Protein AF-A0AA96XNC4-F1 (afdb_monomer_lite)

Secondary structure (DSSP, 8-state):
-EEEEE-GGGT-SSTTS-----EEEEBSSS-GGGGEEEEEEEEETTEEEEE---PEEES---SEEEE-SSS-EEEEEEE--HHHHHTSPSEEEEEEEEEE-TTTB-TTS---EEEEEEEEEEPPPPTT--GGG-HHHHHHHHHHHHHTT-HHHHHHHHHHHGGGPPTTS-HHHHHHHHHHHHHTT-HHHHHHHHHHHHHHHHHHHHHHHHHPPTTPPPPP----HHHHHHHHHHHHHHTS------

Sequence (246 aa):
MTVGLAHPSVFAADAQAPAEGDILIETSEGGWERFLTVEVFLRKNRVRSLVHWPLRKVGLTPSTVKLTAASPHALLYYVLSAEETAQLASGQYLIMAKLDTTQGASARSWKGMQDFAHVLWLTGKSDGMPANKDCGFVLSSYDYLDTIGRDQEALQRLDEFLPGAPSGTASACFAKRAALAEQAGELELAQELYCKADEDDFVATIALERSRKEGTQAPCFVSLPFAEDCRRLTEVVGTQPKDKSP

Radius of gyration: 23.22 Å; chains: 1; bounding box: 58×63×66 Å

Structure (mmCIF, N/CA/C/O backbone):
data_AF-A0AA96XNC4-F1
#
_entry.id   AF-A0AA96XNC4-F1
#
loop_
_atom_site.group_PDB
_atom_site.id
_atom_site.type_symbol
_atom_site.label_atom_id
_atom_site.label_alt_id
_atom_site.label_comp_id
_atom_site.label_asym_id
_atom_site.label_entity_id
_atom_site.label_seq_id
_atom_site.pdbx_PDB_ins_code
_atom_site.Cartn_x
_atom_site.Cartn_y
_atom_site.Cartn_z
_atom_site.occupancy
_atom_site.B_iso_or_equiv
_atom_site.auth_seq_id
_atom_site.auth_comp_id
_atom_site.auth_asym_id
_atom_site.auth_atom_id
_atom_site.pdbx_PDB_model_num
ATOM 1 N N . MET A 1 1 ? -1.149 -4.409 3.517 1.00 82.25 1 MET A N 1
ATOM 2 C CA . MET A 1 1 ? -2.609 -4.545 3.734 1.00 82.25 1 MET A CA 1
ATOM 3 C C . MET A 1 1 ? -3.009 -3.659 4.898 1.00 82.25 1 MET A C 1
ATOM 5 O O . MET A 1 1 ? -2.372 -3.729 5.940 1.00 82.25 1 MET A O 1
ATOM 9 N N . THR A 1 2 ? -4.066 -2.870 4.738 1.00 85.88 2 THR A N 1
ATOM 10 C CA . THR A 1 2 ? -4.589 -2.011 5.806 1.00 85.88 2 THR A CA 1
ATOM 11 C C . THR A 1 2 ? -5.972 -2.504 6.198 1.00 85.88 2 THR A C 1
ATOM 13 O O . THR A 1 2 ? -6.809 -2.740 5.329 1.00 85.88 2 THR A O 1
ATOM 16 N N . VAL A 1 3 ? -6.207 -2.679 7.495 1.00 86.75 3 VAL A N 1
ATOM 17 C CA . VAL A 1 3 ? -7.532 -2.987 8.045 1.00 86.75 3 VAL A CA 1
ATOM 18 C C . VAL A 1 3 ? -7.839 -1.928 9.078 1.00 86.75 3 VAL A C 1
ATOM 20 O O . VAL A 1 3 ? -7.004 -1.635 9.925 1.00 86.75 3 VAL A O 1
ATOM 23 N N . GLY A 1 4 ? -9.015 -1.329 9.010 1.00 88.31 4 GLY A N 1
ATOM 24 C CA . GLY A 1 4 ? -9.330 -0.228 9.895 1.00 88.31 4 GLY A CA 1
ATOM 25 C C . GLY A 1 4 ? -10.812 -0.039 10.102 1.00 88.31 4 GLY A C 1
ATOM 26 O O . GLY A 1 4 ? -11.645 -0.620 9.410 1.00 88.31 4 GLY A O 1
ATOM 27 N N . LEU A 1 5 ? -11.104 0.792 11.086 1.00 90.12 5 LEU A N 1
ATOM 28 C CA . LEU A 1 5 ? -12.436 1.260 11.397 1.00 90.12 5 LEU A CA 1
ATOM 29 C C . LEU A 1 5 ? -12.633 2.628 10.757 1.00 90.12 5 LEU A C 1
ATOM 31 O O . LEU A 1 5 ? -11.707 3.443 10.719 1.00 90.12 5 LEU A O 1
ATOM 35 N N . ALA A 1 6 ? -13.841 2.869 10.267 1.00 89.31 6 ALA A N 1
ATOM 36 C CA . ALA A 1 6 ? -14.238 4.138 9.686 1.00 89.31 6 ALA A CA 1
ATOM 37 C C . ALA A 1 6 ? -15.520 4.630 10.360 1.00 89.31 6 ALA A C 1
ATOM 39 O O . ALA A 1 6 ? -16.467 3.865 10.539 1.00 89.31 6 ALA A O 1
ATOM 40 N N . HIS A 1 7 ? -15.539 5.906 10.730 1.00 88.81 7 HIS A N 1
ATOM 41 C CA . HIS A 1 7 ? -16.725 6.575 11.232 1.00 88.81 7 HIS A CA 1
ATOM 42 C C . HIS A 1 7 ? -17.802 6.608 10.129 1.00 88.81 7 HIS A C 1
ATOM 44 O O . HIS A 1 7 ? -17.468 6.894 8.975 1.00 88.81 7 HIS A O 1
ATOM 50 N N . PRO A 1 8 ? -19.091 6.377 10.439 1.00 84.12 8 PRO A N 1
ATOM 51 C CA . PRO A 1 8 ? -20.161 6.353 9.436 1.00 84.12 8 PRO A CA 1
ATOM 52 C C . PRO A 1 8 ? -20.260 7.625 8.585 1.00 84.12 8 PRO A C 1
ATOM 54 O O . PRO A 1 8 ? -20.658 7.563 7.424 1.00 84.12 8 PRO A O 1
ATOM 57 N N . SER A 1 9 ? -19.832 8.775 9.123 1.00 82.00 9 SER A N 1
ATOM 58 C CA . SER A 1 9 ? -19.810 10.049 8.386 1.00 82.00 9 SER A CA 1
ATOM 59 C C . SER A 1 9 ? -18.966 10.016 7.112 1.00 82.00 9 SER A C 1
ATOM 61 O O . SER A 1 9 ? -19.193 10.836 6.234 1.00 82.00 9 SER A O 1
ATOM 63 N N . VAL A 1 10 ? -18.006 9.093 6.990 1.00 84.00 10 VAL A N 1
ATOM 64 C CA . VAL A 1 10 ? -17.183 8.944 5.777 1.00 84.00 10 VAL A CA 1
ATOM 65 C C . VAL A 1 10 ? -18.011 8.418 4.597 1.00 84.00 10 VAL A C 1
ATOM 67 O O . VAL A 1 10 ? -17.644 8.620 3.444 1.00 84.00 10 VAL A O 1
ATOM 70 N N . PHE A 1 11 ? -19.141 7.762 4.873 1.00 78.62 11 PHE A N 1
ATOM 71 C CA . PHE A 1 11 ? -20.002 7.137 3.867 1.00 78.62 11 PHE A CA 1
ATOM 72 C C . PHE A 1 11 ? -21.335 7.867 3.669 1.00 78.62 11 PHE A C 1
ATOM 74 O O . PHE A 1 11 ? -22.108 7.508 2.780 1.00 78.62 11 PHE A O 1
ATOM 81 N N . ALA A 1 12 ? -21.624 8.886 4.482 1.00 71.50 12 ALA A N 1
ATOM 82 C CA . ALA A 1 12 ? -22.820 9.699 4.333 1.00 71.50 12 ALA A CA 1
ATOM 83 C C . ALA A 1 12 ? -22.640 10.659 3.145 1.00 71.50 12 ALA A C 1
ATOM 85 O O . ALA A 1 12 ? -22.015 11.708 3.270 1.00 71.50 12 ALA A O 1
ATOM 86 N N . ALA A 1 13 ? -23.188 10.286 1.985 1.00 57.25 13 ALA A N 1
ATOM 87 C CA . ALA A 1 13 ? -23.169 11.113 0.775 1.00 57.25 13 ALA A CA 1
ATOM 88 C C . ALA A 1 13 ? -23.981 12.420 0.913 1.00 57.25 13 ALA A C 1
ATOM 90 O O . ALA A 1 13 ? -23.771 13.342 0.137 1.00 57.25 13 ALA A O 1
ATOM 91 N N . ASP A 1 14 ? -24.851 12.517 1.924 1.00 50.75 14 ASP A N 1
ATOM 92 C CA . ASP A 1 14 ? -25.658 13.695 2.230 1.00 50.75 14 ASP A CA 1
ATOM 93 C C . ASP A 1 14 ? -25.703 13.940 3.744 1.00 50.75 14 ASP A C 1
ATOM 95 O O . ASP A 1 14 ? -25.887 13.015 4.540 1.00 50.75 14 ASP A O 1
ATOM 99 N N . ALA A 1 15 ? -25.603 15.211 4.141 1.00 46.62 15 ALA A N 1
ATOM 100 C CA . ALA A 1 15 ? -25.588 15.715 5.521 1.00 46.62 15 ALA A CA 1
ATOM 101 C C . ALA A 1 15 ? -26.884 15.468 6.339 1.00 46.62 15 ALA A C 1
ATOM 103 O O . ALA A 1 15 ? -27.122 16.144 7.339 1.00 46.62 15 ALA A O 1
ATOM 104 N N . GLN A 1 16 ? -27.745 14.538 5.913 1.00 44.19 16 GLN A N 1
ATOM 105 C CA . GLN A 1 16 ? -29.022 14.205 6.555 1.00 44.19 16 GLN A CA 1
ATOM 106 C C . GLN A 1 16 ? -29.066 12.812 7.191 1.00 44.19 16 GLN A C 1
ATOM 108 O O . GLN A 1 16 ? -30.022 12.517 7.909 1.00 44.19 16 GLN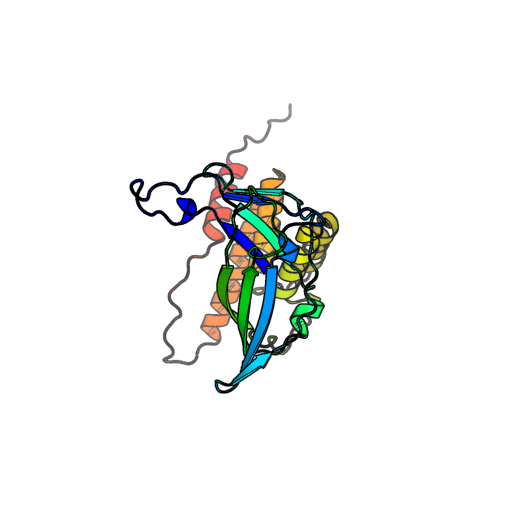 A O 1
ATOM 113 N N . ALA A 1 17 ? -28.052 11.962 6.993 1.00 45.56 17 ALA A N 1
ATOM 114 C CA . ALA A 1 17 ? -27.900 10.812 7.877 1.00 45.56 17 ALA A CA 1
ATOM 115 C C . ALA A 1 17 ? -27.538 11.356 9.270 1.00 45.56 17 ALA A C 1
ATOM 117 O O . ALA A 1 17 ? -26.585 12.139 9.360 1.00 45.56 17 ALA A O 1
ATOM 118 N N . PRO A 1 18 ? -28.277 11.018 10.347 1.00 46.31 18 PRO A N 1
ATOM 119 C CA . PRO A 1 18 ? -27.863 11.410 11.684 1.00 46.31 18 PRO A CA 1
ATOM 120 C C . PRO A 1 18 ? -26.435 10.907 11.853 1.00 46.31 18 PRO A C 1
ATOM 122 O O . PRO A 1 18 ? -26.185 9.715 11.680 1.00 46.31 18 PRO A O 1
ATOM 125 N N . ALA A 1 19 ? -25.496 11.822 12.098 1.00 53.94 19 ALA A N 1
ATOM 126 C CA . ALA A 1 19 ? -24.157 11.436 12.490 1.00 53.94 19 ALA A CA 1
ATOM 127 C C . ALA A 1 19 ? -24.341 10.596 13.752 1.00 53.94 19 ALA A C 1
ATOM 129 O O . ALA A 1 19 ? -24.656 11.140 14.814 1.00 53.94 19 ALA A O 1
ATOM 130 N N . GLU A 1 20 ? -24.265 9.270 13.614 1.00 59.53 20 GLU A N 1
ATOM 131 C CA . GLU A 1 20 ? -24.127 8.392 14.764 1.00 59.53 20 GLU A CA 1
ATOM 132 C C . GLU A 1 20 ? -22.998 9.004 15.588 1.00 59.53 20 GLU A C 1
ATOM 134 O O . GLU A 1 20 ? -21.946 9.346 15.045 1.00 59.53 20 GLU A O 1
ATOM 139 N N . GLY A 1 21 ? -23.299 9.322 16.849 1.00 72.00 21 GLY A N 1
ATOM 140 C CA . GLY A 1 21 ? -22.363 10.046 17.700 1.00 72.00 21 GLY A CA 1
ATOM 141 C C . GLY A 1 21 ? -21.032 9.305 17.814 1.00 72.00 21 GLY A C 1
ATOM 142 O O . GLY A 1 21 ? -20.929 8.139 17.440 1.00 72.00 21 GLY A O 1
ATOM 143 N N . ASP A 1 22 ? -20.027 9.987 18.363 1.00 84.19 22 ASP A N 1
ATOM 144 C CA . ASP A 1 22 ? -18.675 9.451 18.538 1.00 84.19 22 ASP A CA 1
ATOM 145 C C . ASP A 1 22 ? -18.669 7.961 18.937 1.00 84.19 22 ASP A C 1
ATOM 147 O O . ASP A 1 22 ? -19.218 7.572 19.973 1.00 84.19 22 ASP A O 1
ATOM 151 N N . ILE A 1 23 ? -18.006 7.129 18.132 1.00 87.50 23 ILE A N 1
ATOM 152 C CA . ILE A 1 23 ? -17.880 5.694 18.396 1.00 87.50 23 ILE A CA 1
ATOM 153 C C . ILE A 1 23 ? -16.637 5.481 19.249 1.00 87.50 23 ILE A C 1
ATOM 155 O O . ILE A 1 23 ? -15.521 5.800 18.840 1.00 87.50 23 ILE A O 1
ATOM 159 N N . LEU A 1 24 ? -16.829 4.910 20.432 1.00 91.06 24 LEU A N 1
ATOM 160 C CA . LEU A 1 24 ? -15.757 4.576 21.360 1.00 91.06 24 LEU A CA 1
ATOM 161 C C . LEU A 1 24 ? -15.588 3.060 21.430 1.00 91.06 24 LEU A C 1
ATOM 163 O O . LEU A 1 24 ? -16.550 2.352 21.695 1.00 91.06 24 LEU A O 1
ATOM 167 N N . ILE A 1 25 ? -14.375 2.553 21.242 1.00 90.12 25 ILE A N 1
ATOM 168 C CA . ILE A 1 25 ? -14.018 1.157 21.505 1.00 90.12 25 ILE A CA 1
ATOM 169 C C . ILE A 1 25 ? -12.848 1.161 22.477 1.00 90.12 25 ILE A C 1
ATOM 171 O O . ILE A 1 25 ? -11.773 1.669 22.168 1.00 90.12 25 ILE A O 1
ATOM 175 N N . GLU A 1 26 ? -13.052 0.583 23.652 1.00 89.94 26 GLU A N 1
ATOM 176 C CA . GLU A 1 26 ? -12.040 0.430 24.689 1.00 89.94 26 GLU A CA 1
ATOM 177 C C . GLU A 1 26 ? -11.916 -1.037 25.077 1.00 89.94 26 GLU A C 1
ATOM 179 O O . GLU A 1 26 ? -12.909 -1.735 25.311 1.00 89.94 26 GLU A O 1
ATOM 184 N N . THR A 1 27 ? -10.675 -1.481 25.216 1.00 84.31 27 THR A N 1
ATOM 185 C CA . THR A 1 27 ? -10.337 -2.771 25.809 1.00 84.31 27 THR A CA 1
ATOM 186 C C . THR A 1 27 ? -9.747 -2.577 27.203 1.00 84.31 27 THR A C 1
ATOM 188 O O . THR A 1 27 ? -9.010 -1.624 27.455 1.00 84.31 27 THR A O 1
ATOM 191 N N . SER A 1 28 ? -10.066 -3.489 28.124 1.00 79.75 28 SER A N 1
ATOM 192 C CA . SER A 1 28 ? -9.484 -3.501 29.470 1.00 79.75 28 SER A CA 1
ATOM 193 C C . SER A 1 28 ? -8.008 -3.911 29.474 1.00 79.75 28 SER A C 1
ATOM 195 O O . SER A 1 28 ? -7.281 -3.549 30.391 1.00 79.75 28 SER A O 1
ATOM 197 N N . GLU A 1 29 ? -7.564 -4.660 28.458 1.00 80.19 29 GLU A N 1
ATOM 198 C CA . GLU A 1 29 ? -6.184 -5.136 28.313 1.00 80.19 29 GLU A CA 1
ATOM 199 C C . GLU A 1 29 ? -5.778 -5.220 26.830 1.00 80.19 29 GLU A C 1
ATOM 201 O O . GLU A 1 29 ? -6.547 -5.702 25.993 1.00 80.19 29 GLU A O 1
ATOM 206 N N . GLY A 1 30 ? -4.556 -4.805 26.490 1.00 83.12 30 GLY A N 1
ATOM 207 C CA . GLY A 1 30 ? -4.054 -4.810 25.108 1.00 83.12 30 GLY A CA 1
ATOM 208 C C . GLY A 1 30 ? -4.676 -3.721 24.225 1.00 83.12 30 GLY A C 1
ATOM 209 O O . GLY A 1 30 ? -5.187 -2.728 24.736 1.00 83.12 30 GLY A O 1
ATOM 210 N N . GLY A 1 31 ? -4.609 -3.896 22.903 1.00 87.81 31 GLY A N 1
ATOM 211 C CA . GLY A 1 31 ? -5.225 -2.993 21.927 1.00 87.81 31 GLY A CA 1
ATOM 212 C C . GLY A 1 31 ? -6.552 -3.524 21.367 1.00 87.81 31 GLY A C 1
ATOM 213 O O . GLY A 1 31 ? -6.911 -4.692 21.557 1.00 87.81 31 GLY A O 1
ATOM 214 N N . TRP A 1 32 ? -7.306 -2.657 20.685 1.00 88.88 32 TRP A N 1
ATOM 215 C CA . TRP A 1 32 ? -8.623 -2.983 20.111 1.00 88.88 32 TRP A CA 1
ATOM 216 C C . TRP A 1 32 ? -8.586 -4.079 19.032 1.00 88.88 32 TRP A C 1
ATOM 218 O O . TRP A 1 32 ? -9.594 -4.740 18.788 1.00 88.88 32 TRP A O 1
ATOM 228 N N . GLU A 1 33 ? -7.432 -4.321 18.409 1.00 89.62 33 GLU A N 1
ATOM 229 C CA . GLU A 1 33 ? -7.225 -5.351 17.389 1.00 89.62 33 GLU A CA 1
ATOM 230 C C . GLU A 1 33 ? -7.501 -6.763 17.900 1.00 89.62 33 GLU A C 1
ATOM 232 O O . GLU A 1 33 ? -7.679 -7.677 17.107 1.00 89.62 33 GLU A O 1
ATOM 237 N N . ARG A 1 34 ? -7.558 -6.968 19.220 1.00 90.00 34 ARG A N 1
ATOM 238 C CA . ARG A 1 34 ? -7.948 -8.259 19.794 1.00 90.00 34 ARG A CA 1
ATOM 239 C C . ARG A 1 34 ? -9.382 -8.663 19.448 1.00 90.00 34 ARG A C 1
ATOM 241 O O . ARG A 1 34 ? -9.710 -9.842 19.508 1.00 90.00 34 ARG A O 1
ATOM 248 N N . PHE A 1 35 ? -10.226 -7.684 19.124 1.00 91.69 35 PHE A N 1
ATOM 249 C CA . PHE A 1 35 ? -11.590 -7.896 18.645 1.00 91.69 35 PHE A CA 1
ATOM 250 C C . PHE A 1 35 ? -11.633 -8.149 17.135 1.00 91.69 35 PHE A C 1
ATOM 252 O O . PHE A 1 35 ? -12.695 -8.452 16.598 1.00 91.69 35 PHE A O 1
ATOM 259 N N . LEU A 1 36 ? -10.501 -8.001 16.440 1.00 91.75 36 LEU A N 1
ATOM 260 C CA . LEU A 1 36 ? -10.389 -8.155 15.002 1.00 91.75 36 LEU A CA 1
ATOM 261 C C . LEU A 1 36 ? -9.857 -9.549 14.657 1.00 91.75 36 LEU A C 1
ATOM 263 O O . LEU A 1 36 ? -8.759 -9.940 15.043 1.00 91.75 36 LEU A O 1
ATOM 267 N N . THR A 1 37 ? -10.619 -10.277 13.852 1.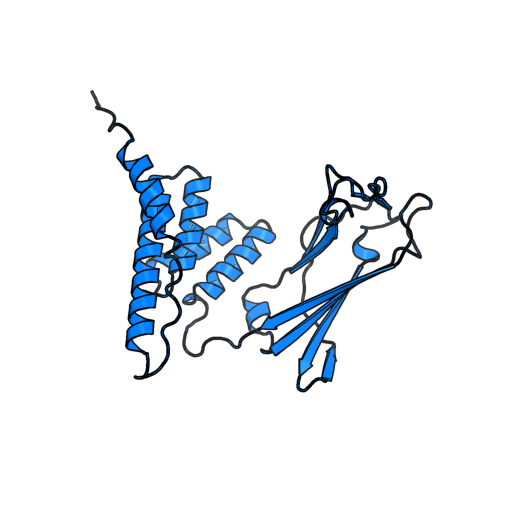00 92.62 37 THR A N 1
ATOM 268 C CA . THR A 1 37 ? -10.164 -11.491 13.173 1.00 92.62 37 THR A CA 1
ATOM 269 C C . THR A 1 37 ? -9.980 -11.184 11.693 1.00 92.62 37 THR A C 1
ATOM 271 O O . THR A 1 37 ? -10.869 -10.600 11.074 1.00 92.62 37 THR A O 1
ATOM 274 N N . VAL A 1 38 ? -8.840 -11.577 11.122 1.00 91.88 38 VAL A N 1
ATOM 275 C CA . VAL A 1 38 ? -8.579 -11.465 9.682 1.00 91.88 38 VAL A CA 1
ATOM 276 C C . VAL A 1 38 ? -8.269 -12.844 9.123 1.00 91.88 38 VAL A C 1
ATOM 278 O O . VAL A 1 38 ? -7.319 -13.497 9.550 1.00 91.88 38 VAL A O 1
ATOM 281 N N . GLU A 1 39 ? -9.064 -13.272 8.152 1.00 93.81 39 GLU A N 1
ATOM 282 C CA . GLU A 1 39 ? -8.920 -14.552 7.469 1.00 93.81 39 GLU A CA 1
ATOM 283 C C . GLU A 1 39 ? -8.708 -14.323 5.977 1.00 93.81 39 GLU A C 1
ATOM 285 O O . GLU A 1 39 ? -9.311 -13.436 5.367 1.00 93.81 39 GLU A O 1
ATOM 290 N N . VAL A 1 40 ? -7.854 -15.142 5.369 1.00 93.69 40 VAL A N 1
ATOM 291 C CA . VAL A 1 40 ? -7.571 -15.073 3.937 1.00 93.69 40 VAL A CA 1
ATOM 292 C C . VAL A 1 40 ? -7.925 -16.408 3.304 1.00 93.69 40 VAL A C 1
ATOM 294 O O . VAL A 1 40 ? -7.474 -17.464 3.740 1.00 93.69 40 VAL A O 1
ATOM 297 N N . PHE A 1 41 ? -8.722 -16.368 2.243 1.00 94.44 41 PHE A N 1
ATOM 298 C CA . PHE A 1 41 ? -9.138 -17.543 1.492 1.00 94.44 41 PHE A CA 1
ATOM 299 C C . PHE A 1 41 ? -8.620 -17.455 0.065 1.00 94.44 41 PHE A C 1
ATOM 301 O O . PHE A 1 41 ? -8.896 -16.492 -0.645 1.00 94.44 41 PHE A O 1
ATOM 308 N N . LEU A 1 42 ? -7.933 -18.494 -0.397 1.00 92.94 42 LEU A N 1
ATOM 309 C CA . LEU A 1 42 ? -7.628 -18.663 -1.812 1.00 92.94 42 LEU A CA 1
ATOM 310 C C . LEU A 1 42 ? -8.842 -19.281 -2.505 1.00 92.94 42 LEU A C 1
ATOM 312 O O . LEU A 1 42 ? -9.364 -20.313 -2.076 1.00 92.94 42 LEU A O 1
ATOM 316 N N . ARG A 1 43 ? -9.296 -18.655 -3.589 1.00 90.25 43 ARG A N 1
ATOM 317 C CA . ARG A 1 43 ? -10.391 -19.156 -4.411 1.00 90.25 43 ARG A CA 1
ATOM 318 C C . ARG A 1 43 ? -9.837 -19.828 -5.661 1.00 90.25 43 ARG A C 1
ATOM 320 O O . ARG A 1 43 ? -9.292 -19.175 -6.546 1.00 90.25 43 ARG A O 1
ATOM 327 N N . LYS A 1 44 ? -10.047 -21.139 -5.763 1.00 85.56 44 LYS A N 1
ATOM 328 C CA . LYS A 1 44 ? -9.740 -21.945 -6.955 1.00 85.56 44 LYS A CA 1
ATOM 329 C C . LYS A 1 44 ? -10.977 -22.740 -7.347 1.00 85.56 44 LYS A C 1
ATOM 331 O O . LYS A 1 44 ? -11.590 -23.380 -6.501 1.00 85.56 44 LYS A O 1
ATOM 336 N N . ASN A 1 45 ? -11.381 -22.679 -8.618 1.00 81.12 45 ASN A N 1
ATOM 337 C CA . ASN A 1 45 ? -12.536 -23.424 -9.146 1.00 81.12 45 ASN A CA 1
ATOM 338 C C . ASN A 1 45 ? -13.823 -23.258 -8.311 1.00 81.12 45 ASN A C 1
ATOM 340 O O . ASN A 1 45 ? -14.541 -24.218 -8.059 1.00 81.12 45 ASN A O 1
ATOM 344 N N . ARG A 1 46 ? -14.105 -22.027 -7.857 1.00 80.06 46 ARG A N 1
ATOM 345 C CA . ARG A 1 46 ? -15.225 -21.670 -6.957 1.00 80.06 46 ARG A CA 1
ATOM 346 C C . ARG A 1 46 ? -15.155 -22.251 -5.534 1.00 80.06 46 ARG A C 1
ATOM 348 O O . ARG A 1 46 ? -15.996 -21.874 -4.724 1.00 80.06 46 ARG A O 1
ATOM 355 N N . VAL A 1 47 ? -14.149 -23.054 -5.199 1.00 87.44 47 VAL A N 1
ATOM 356 C CA . VAL A 1 47 ? -13.872 -23.526 -3.835 1.00 87.44 47 VAL A CA 1
ATOM 357 C C . VAL A 1 47 ? -13.018 -22.492 -3.103 1.00 87.44 47 VAL A C 1
ATOM 359 O O . VAL A 1 47 ? -12.090 -21.929 -3.688 1.00 87.44 47 VAL A O 1
ATOM 362 N N . ARG A 1 48 ? -13.348 -22.220 -1.836 1.00 90.38 48 ARG A N 1
ATOM 363 C CA . ARG A 1 48 ? -12.567 -21.359 -0.937 1.00 90.38 48 ARG A CA 1
ATOM 364 C C . ARG A 1 48 ? -11.768 -22.243 0.013 1.00 90.38 48 ARG A C 1
ATOM 366 O O . ARG A 1 48 ? -12.358 -23.036 0.739 1.00 90.38 48 ARG A O 1
ATOM 373 N N . SER A 1 49 ? -10.451 -22.096 0.015 1.00 93.38 49 SER A N 1
ATOM 374 C CA . SER A 1 49 ? -9.562 -22.745 0.981 1.00 93.38 49 SER A CA 1
ATOM 375 C C . SER A 1 49 ? -8.917 -21.683 1.860 1.00 93.38 49 SER A C 1
ATOM 377 O O . SER A 1 49 ? -8.319 -20.750 1.320 1.00 93.38 49 SER A O 1
ATOM 379 N N . LEU A 1 50 ? -9.028 -21.825 3.183 1.00 93.75 50 LEU A N 1
ATOM 380 C CA . LEU A 1 50 ? -8.310 -20.968 4.126 1.00 93.75 50 LEU A CA 1
ATOM 381 C C . LEU A 1 50 ? -6.805 -21.106 3.871 1.00 93.75 50 LEU A C 1
ATOM 383 O O . LEU A 1 50 ? -6.290 -22.218 3.746 1.00 93.75 50 LEU A O 1
ATOM 387 N N . VAL A 1 51 ? -6.114 -19.978 3.769 1.00 93.56 51 VAL A N 1
ATOM 388 C CA . VAL A 1 51 ? -4.666 -19.911 3.586 1.00 93.56 51 VAL A CA 1
ATOM 389 C C . VAL A 1 51 ? -4.066 -19.039 4.670 1.00 93.56 51 VAL A C 1
ATOM 391 O O . VAL A 1 51 ? -4.634 -18.023 5.066 1.00 93.56 51 VAL A O 1
ATOM 394 N N . HIS A 1 52 ? -2.896 -19.439 5.147 1.00 90.38 52 HIS A N 1
ATOM 395 C CA . HIS A 1 52 ? -2.148 -18.634 6.090 1.00 90.38 52 HIS A CA 1
ATOM 396 C C . HIS A 1 52 ? -1.206 -17.713 5.320 1.00 90.38 52 HIS A C 1
ATOM 398 O O . HIS A 1 52 ? -0.337 -18.182 4.585 1.00 90.38 52 HIS A O 1
ATOM 404 N N . TRP A 1 53 ? -1.395 -16.406 5.474 1.00 89.12 53 TRP A N 1
ATOM 405 C CA . TRP A 1 53 ? -0.416 -15.413 5.049 1.00 89.12 53 TRP A CA 1
ATOM 406 C C . TRP A 1 53 ? 0.422 -15.004 6.259 1.00 89.12 53 TRP A C 1
ATOM 408 O O . TRP A 1 53 ? -0.165 -14.752 7.314 1.00 89.12 53 TRP A O 1
ATOM 418 N N . PRO A 1 54 ? 1.756 -14.893 6.129 1.00 87.81 54 PRO A N 1
ATOM 419 C CA . PRO A 1 54 ? 2.641 -14.519 7.231 1.00 87.81 54 PRO A CA 1
ATOM 420 C C . PRO A 1 54 ? 2.583 -13.005 7.517 1.00 87.81 54 PRO A C 1
ATOM 422 O O . PRO A 1 54 ? 3.603 -12.330 7.601 1.00 87.81 54 PRO A O 1
ATOM 425 N N . LEU A 1 55 ? 1.371 -12.457 7.637 1.00 88.25 55 LEU A N 1
ATOM 426 C CA . LEU A 1 55 ? 1.117 -11.038 7.853 1.00 88.25 55 LEU A CA 1
ATOM 427 C C . LEU A 1 55 ? 1.701 -10.589 9.191 1.00 88.25 55 LEU A C 1
ATOM 429 O O . LEU A 1 55 ? 1.328 -11.099 10.250 1.00 88.25 55 LEU A O 1
ATOM 433 N N . ARG A 1 56 ? 2.563 -9.574 9.150 1.00 89.19 56 ARG A N 1
ATOM 434 C CA . ARG A 1 56 ? 3.125 -8.955 10.353 1.00 89.19 56 ARG A CA 1
ATOM 435 C C . ARG A 1 56 ? 2.420 -7.640 10.617 1.00 89.19 56 ARG A C 1
ATOM 437 O O . ARG A 1 56 ? 2.373 -6.783 9.741 1.00 89.19 56 ARG A O 1
ATOM 444 N N . LYS A 1 57 ? 1.871 -7.474 11.818 1.00 88.94 57 LYS A N 1
ATOM 445 C CA . LYS A 1 57 ? 1.294 -6.195 12.242 1.00 88.94 57 LYS A CA 1
ATOM 446 C C . LYS A 1 57 ? 2.418 -5.192 12.519 1.00 88.94 57 LYS A C 1
ATOM 448 O O . LYS A 1 57 ? 3.403 -5.552 13.162 1.00 88.94 57 LYS A O 1
ATOM 453 N N . VAL A 1 58 ? 2.248 -3.953 12.072 1.00 88.31 58 VAL A N 1
ATOM 454 C CA . VAL A 1 58 ? 3.196 -2.848 12.265 1.00 88.31 58 VAL A CA 1
ATOM 455 C C . VAL A 1 58 ? 2.486 -1.683 12.948 1.00 88.31 58 VAL A C 1
ATOM 457 O O . VAL A 1 58 ? 1.300 -1.445 12.713 1.00 88.31 58 VAL A O 1
ATOM 460 N N . GLY A 1 59 ? 3.221 -0.962 13.794 1.00 83.25 59 GLY A N 1
ATOM 461 C CA . GLY A 1 59 ? 2.715 0.183 14.543 1.00 83.25 59 GLY A CA 1
ATOM 462 C C . GLY A 1 59 ? 2.115 -0.177 15.903 1.00 83.25 59 GLY A C 1
ATOM 463 O O . GLY A 1 59 ? 1.964 -1.346 16.272 1.00 83.25 59 GLY A O 1
ATOM 464 N N . LEU A 1 60 ? 1.805 0.867 16.671 1.00 80.12 60 LEU A N 1
ATOM 465 C CA . LEU A 1 60 ? 1.161 0.745 17.974 1.00 80.12 60 LEU A CA 1
ATOM 466 C C . LEU A 1 60 ? -0.339 0.539 17.807 1.00 80.12 60 LEU A C 1
ATOM 468 O O . LEU A 1 60 ? -0.980 1.167 16.965 1.00 80.12 60 LEU A O 1
ATOM 472 N N . THR A 1 61 ? -0.905 -0.297 18.669 1.00 82.06 61 THR A N 1
ATOM 473 C CA . THR A 1 61 ? -2.345 -0.486 18.750 1.00 82.06 61 THR A CA 1
ATOM 474 C C . THR A 1 61 ? -2.889 0.105 20.041 1.00 82.06 61 THR A C 1
ATOM 476 O O . THR A 1 61 ? -2.618 -0.421 21.122 1.00 82.06 61 THR A O 1
ATOM 479 N N . PRO A 1 62 ? -3.627 1.226 19.967 1.00 85.31 62 PRO A N 1
ATOM 480 C CA . PRO A 1 62 ? -4.129 1.864 21.169 1.00 85.31 62 PRO A CA 1
ATOM 481 C C . PRO A 1 62 ? -5.186 0.978 21.838 1.00 85.31 62 PRO A C 1
ATOM 483 O O . PRO A 1 62 ? -5.981 0.307 21.174 1.00 85.31 62 PRO A O 1
ATOM 486 N N . SER A 1 63 ? -5.219 1.003 23.169 1.00 86.38 63 SER A N 1
ATOM 487 C CA . SER A 1 63 ? -6.266 0.352 23.970 1.00 86.38 63 SER A CA 1
ATOM 488 C C . SER A 1 63 ? -7.632 1.019 23.806 1.00 86.38 63 SER A C 1
ATOM 490 O O . SER A 1 63 ? -8.663 0.397 24.059 1.00 86.38 63 SER A O 1
ATOM 492 N N . THR A 1 64 ? -7.636 2.275 23.360 1.00 89.44 64 THR A N 1
ATOM 493 C CA . THR A 1 64 ? -8.829 3.088 23.150 1.00 89.44 64 THR A CA 1
ATOM 494 C C . THR A 1 64 ? -8.828 3.656 21.740 1.00 89.44 64 THR A C 1
ATOM 496 O O . THR A 1 64 ? -7.885 4.326 21.326 1.00 89.44 64 THR A O 1
ATOM 499 N N . VAL A 1 65 ? -9.920 3.434 21.019 1.00 91.25 65 VAL A N 1
ATOM 500 C CA . VAL A 1 65 ? -10.213 4.062 19.735 1.00 91.25 65 VAL A CA 1
ATOM 501 C C . VAL A 1 65 ? -11.448 4.923 19.899 1.00 91.25 65 VAL A C 1
ATOM 503 O O . VAL A 1 65 ? -12.498 4.435 20.309 1.00 91.25 65 VAL A O 1
ATOM 506 N N . LYS A 1 66 ? -11.327 6.200 19.543 1.00 92.06 66 LYS A N 1
ATOM 507 C CA . LYS A 1 66 ? -12.457 7.115 19.438 1.00 92.06 66 LYS A CA 1
ATOM 508 C C . LYS A 1 66 ? -12.565 7.592 17.995 1.00 92.06 66 LYS A C 1
ATOM 510 O O . LYS A 1 66 ? -11.706 8.339 17.535 1.00 92.06 66 LYS A O 1
ATOM 515 N N . LEU A 1 67 ? -13.604 7.154 17.296 1.00 90.62 67 LEU A N 1
ATOM 516 C CA . LEU A 1 67 ? -13.918 7.603 15.945 1.00 90.62 67 LEU A CA 1
ATOM 517 C C . LEU A 1 67 ? -14.901 8.760 16.040 1.00 90.62 67 LEU A C 1
ATOM 519 O O . LEU A 1 67 ? -15.945 8.646 16.681 1.00 90.62 67 LEU A O 1
ATOM 523 N N . THR A 1 68 ? -14.559 9.863 15.396 1.00 89.38 68 THR A N 1
ATOM 524 C CA . THR A 1 68 ? -15.395 11.064 15.322 1.00 89.38 68 THR A CA 1
ATOM 525 C C . THR A 1 68 ? -15.411 11.563 13.885 1.00 89.38 68 THR A C 1
ATOM 527 O O . THR A 1 68 ? -14.597 11.132 13.070 1.00 89.38 68 THR A O 1
ATOM 530 N N . ALA A 1 69 ? -16.264 12.534 13.563 1.00 84.25 69 ALA A N 1
ATOM 531 C CA . ALA A 1 69 ? -16.206 13.181 12.252 1.00 84.25 69 ALA A CA 1
ATOM 532 C C . ALA A 1 69 ? -14.837 13.842 11.959 1.00 84.25 69 ALA A C 1
ATOM 534 O O . ALA A 1 69 ? -14.423 13.901 10.806 1.00 84.25 69 ALA A O 1
ATOM 535 N N . ALA A 1 70 ? -14.122 14.312 12.992 1.00 85.88 70 ALA A N 1
ATOM 536 C CA . ALA A 1 70 ? -12.809 14.956 12.859 1.00 85.88 70 ALA A CA 1
ATOM 537 C C . ALA A 1 70 ? -11.631 13.963 12.854 1.00 85.88 70 ALA A C 1
ATOM 539 O O . ALA A 1 70 ? -10.566 14.271 12.329 1.00 85.88 70 ALA A O 1
ATOM 540 N N . SER A 1 71 ? -11.815 12.776 13.434 1.00 87.75 71 SER A N 1
ATOM 541 C CA . SER A 1 71 ? -10.847 11.678 13.418 1.00 87.75 71 SER A CA 1
ATOM 542 C C . SER A 1 71 ? -11.565 10.401 12.984 1.00 87.75 71 SER A C 1
ATOM 544 O O . SER A 1 71 ? -11.872 9.542 13.818 1.00 87.75 71 SER A O 1
ATOM 546 N N . PRO A 1 72 ? -11.899 10.288 11.687 1.00 89.44 72 PRO A N 1
ATOM 547 C CA . PRO A 1 72 ? -12.850 9.287 11.232 1.00 89.44 72 PRO A CA 1
ATOM 548 C C . PRO A 1 72 ? -12.249 7.896 11.068 1.00 89.44 72 PRO A C 1
ATOM 550 O O . PRO A 1 72 ? -12.994 6.959 10.809 1.00 89.44 72 PRO A O 1
ATOM 553 N N . HIS A 1 73 ? -10.934 7.732 11.211 1.00 90.88 73 HIS A N 1
ATOM 554 C CA . HIS A 1 73 ? -10.259 6.469 10.939 1.00 90.88 73 HIS A CA 1
ATOM 555 C C . HIS A 1 73 ? -9.400 6.002 12.110 1.00 90.88 73 HIS A C 1
ATOM 557 O O . HIS A 1 73 ? -8.705 6.792 12.745 1.00 90.88 73 HIS A O 1
ATOM 563 N N . ALA A 1 74 ? -9.398 4.690 12.332 1.00 90.75 74 ALA A N 1
ATOM 564 C CA . ALA A 1 74 ? -8.394 3.995 13.128 1.00 90.75 74 ALA A CA 1
ATOM 565 C C . ALA A 1 74 ? -7.884 2.805 12.316 1.00 90.75 74 ALA A C 1
ATOM 567 O O . ALA A 1 74 ? -8.657 1.906 11.986 1.00 90.75 74 ALA A O 1
ATOM 568 N N . LEU A 1 75 ? -6.603 2.819 11.953 1.00 90.12 75 LEU A N 1
ATOM 569 C CA . LEU A 1 75 ? -6.025 1.887 10.986 1.00 90.12 75 LEU A CA 1
ATOM 570 C C . LEU A 1 75 ? -4.999 0.963 11.647 1.00 90.12 75 LEU A C 1
ATOM 572 O O . LEU A 1 75 ? -4.244 1.377 12.524 1.00 90.12 75 LEU A O 1
ATOM 576 N N . LEU A 1 76 ? -4.961 -0.281 11.183 1.00 89.38 76 LEU A N 1
ATOM 577 C CA . LEU A 1 76 ? -3.922 -1.268 11.447 1.00 89.38 76 LEU A CA 1
ATOM 578 C C . LEU A 1 76 ? -3.222 -1.604 10.140 1.00 89.38 76 LEU A C 1
ATOM 580 O O . LEU A 1 76 ? -3.871 -1.874 9.123 1.00 89.38 76 LEU A O 1
ATOM 584 N N . TYR A 1 77 ? -1.899 -1.660 10.199 1.00 89.12 77 TYR A N 1
ATOM 585 C CA . TYR A 1 77 ? -1.070 -2.016 9.062 1.00 89.12 77 TYR A CA 1
ATOM 586 C C . TYR A 1 77 ? -0.540 -3.432 9.236 1.00 89.12 77 TYR A C 1
ATOM 588 O O . TYR A 1 77 ? 0.045 -3.779 10.261 1.00 89.12 77 TYR A O 1
ATOM 596 N N . TYR A 1 78 ? -0.757 -4.249 8.213 1.00 89.38 78 TYR A N 1
ATOM 597 C CA . TYR A 1 78 ? -0.221 -5.594 8.095 1.00 89.38 78 TYR A CA 1
ATOM 598 C C . TYR A 1 78 ? 0.657 -5.660 6.854 1.00 89.38 78 TYR A C 1
ATOM 600 O O . TYR A 1 78 ? 0.203 -5.356 5.745 1.00 89.38 78 TYR A O 1
ATOM 608 N N . VAL A 1 79 ? 1.902 -6.078 7.032 1.00 90.81 79 VAL A N 1
ATOM 609 C CA . VAL A 1 79 ? 2.907 -6.087 5.972 1.00 90.81 79 VAL A CA 1
ATOM 610 C C . VAL A 1 79 ? 3.347 -7.503 5.627 1.00 90.81 79 VAL A C 1
ATOM 612 O O . VAL A 1 79 ? 3.331 -8.403 6.470 1.00 90.81 79 VAL A O 1
ATOM 615 N N . LEU A 1 80 ? 3.752 -7.652 4.370 1.00 90.44 80 LEU A N 1
ATOM 616 C CA . LEU A 1 80 ? 4.554 -8.748 3.842 1.00 90.44 80 LEU A CA 1
ATOM 617 C C . LEU A 1 80 ? 5.760 -8.109 3.165 1.00 90.44 80 LEU A C 1
ATOM 619 O O . LEU A 1 80 ? 5.609 -7.064 2.528 1.00 90.44 80 LEU A O 1
ATOM 623 N N . SER A 1 81 ? 6.933 -8.722 3.285 1.00 88.06 81 SER A N 1
ATOM 624 C CA . SER A 1 81 ? 8.066 -8.303 2.463 1.00 88.06 81 SER A CA 1
ATOM 625 C C . SER A 1 81 ? 7.802 -8.613 0.985 1.00 88.06 81 SER A C 1
ATOM 627 O O . SER A 1 81 ? 6.906 -9.395 0.636 1.00 88.06 81 SER A O 1
ATOM 629 N N . ALA A 1 82 ? 8.593 -8.020 0.092 1.00 82.19 82 ALA A N 1
ATOM 630 C CA . ALA A 1 82 ? 8.512 -8.330 -1.332 1.00 82.19 82 ALA A CA 1
ATOM 631 C C . ALA A 1 82 ? 8.823 -9.818 -1.600 1.00 82.19 82 ALA A C 1
ATOM 633 O O . ALA A 1 82 ? 8.166 -10.462 -2.417 1.00 82.19 82 ALA A O 1
ATOM 634 N N . GLU A 1 83 ? 9.764 -10.401 -0.854 1.00 82.88 83 GLU A N 1
ATOM 635 C CA . GLU A 1 83 ? 10.098 -11.824 -0.910 1.00 82.88 83 GLU A CA 1
ATOM 636 C C . GLU A 1 83 ? 8.944 -12.703 -0.423 1.00 82.88 83 GLU A C 1
ATOM 638 O O . GLU A 1 83 ? 8.605 -13.667 -1.103 1.00 82.88 83 GLU A O 1
ATOM 643 N N . GLU A 1 84 ? 8.317 -12.373 0.712 1.00 88.31 84 GLU A N 1
ATOM 644 C CA . GLU A 1 84 ? 7.148 -13.103 1.228 1.00 88.31 84 GLU A CA 1
ATOM 645 C C . GLU A 1 84 ? 5.968 -13.024 0.247 1.00 88.31 84 GLU A C 1
ATOM 647 O O . GLU A 1 84 ? 5.299 -14.026 -0.006 1.00 88.31 84 GLU A O 1
ATOM 652 N N . THR A 1 85 ? 5.757 -11.855 -0.363 1.00 85.12 85 THR A N 1
ATOM 653 C CA . THR A 1 85 ? 4.720 -11.630 -1.380 1.00 85.12 85 THR A CA 1
ATOM 654 C C . THR A 1 85 ? 4.974 -12.468 -2.632 1.00 85.12 85 THR A C 1
ATOM 656 O O . THR A 1 85 ? 4.048 -13.079 -3.163 1.00 85.12 85 THR A O 1
ATOM 659 N N . ALA A 1 86 ? 6.229 -12.572 -3.076 1.00 81.31 86 ALA A N 1
ATOM 660 C CA . ALA A 1 86 ? 6.606 -13.370 -4.240 1.00 81.31 86 ALA A CA 1
ATOM 661 C C . ALA A 1 86 ? 6.397 -14.886 -4.050 1.00 81.31 86 ALA A C 1
ATOM 663 O O . ALA A 1 86 ? 6.338 -15.615 -5.039 1.00 81.31 86 ALA A O 1
ATOM 664 N N . GLN A 1 87 ? 6.280 -15.371 -2.806 1.00 85.31 87 GLN A N 1
ATOM 665 C CA . GLN A 1 87 ? 5.962 -16.776 -2.511 1.00 85.31 87 GLN A CA 1
ATOM 666 C C . GLN A 1 87 ? 4.457 -17.076 -2.529 1.00 85.31 87 GLN A C 1
ATOM 668 O O . GLN A 1 87 ? 4.056 -18.239 -2.432 1.00 85.31 87 GLN A O 1
ATOM 673 N N . LEU A 1 88 ? 3.601 -16.056 -2.629 1.00 87.06 88 LEU A N 1
ATOM 674 C CA . LEU A 1 88 ? 2.161 -16.264 -2.698 1.00 87.06 88 LEU A CA 1
ATOM 675 C C . LEU A 1 88 ? 1.778 -16.869 -4.051 1.00 87.06 88 LEU A C 1
ATOM 677 O O . LEU A 1 88 ? 2.266 -16.473 -5.107 1.00 87.06 88 LEU A O 1
ATOM 681 N N . ALA A 1 89 ? 0.869 -17.842 -4.021 1.00 87.44 89 ALA A N 1
ATOM 682 C CA . ALA A 1 89 ? 0.338 -18.417 -5.246 1.00 87.44 89 ALA A CA 1
ATOM 683 C C . ALA A 1 89 ? -0.447 -17.360 -6.037 1.00 87.44 89 ALA A C 1
ATOM 685 O O . ALA A 1 89 ? -1.187 -16.561 -5.472 1.00 87.44 89 ALA A O 1
ATOM 686 N N . SER A 1 90 ? -0.361 -17.395 -7.363 1.00 88.38 90 SER A N 1
ATOM 687 C CA . SER A 1 90 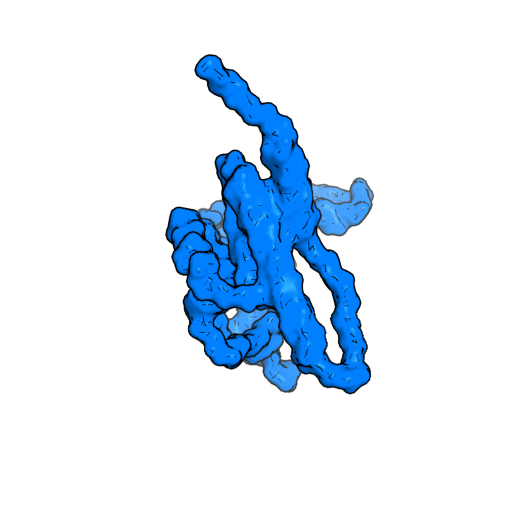? -1.258 -16.586 -8.184 1.00 88.38 90 SER A CA 1
ATOM 688 C C . SER A 1 90 ? -2.708 -17.065 -8.044 1.00 88.38 90 SER A C 1
ATOM 690 O O . SER A 1 90 ? -2.993 -18.255 -7.840 1.00 88.38 90 SER A O 1
ATOM 692 N N . GLY A 1 91 ? -3.648 -16.129 -8.148 1.00 90.06 91 GLY A N 1
ATOM 693 C CA . GLY A 1 91 ? -5.075 -16.411 -8.091 1.00 90.06 91 GLY A CA 1
ATOM 694 C C . GLY A 1 91 ? -5.900 -15.331 -7.403 1.00 90.06 91 GLY A C 1
ATOM 695 O O . GLY A 1 91 ? -5.429 -14.244 -7.076 1.00 90.06 91 GLY A O 1
ATOM 696 N N . GLN A 1 92 ? -7.174 -15.658 -7.196 1.00 93.44 92 GLN A N 1
ATOM 697 C CA . GLN A 1 92 ? -8.128 -14.796 -6.514 1.00 93.44 92 GLN A CA 1
ATOM 698 C C . GLN A 1 92 ? -8.115 -15.091 -5.014 1.00 93.44 92 GLN A C 1
ATOM 700 O O . GLN A 1 92 ? -8.413 -16.212 -4.602 1.00 93.44 92 GLN A O 1
ATOM 705 N N . TYR A 1 93 ? -7.849 -14.080 -4.201 1.00 93.19 93 TYR A N 1
ATOM 706 C CA . TYR A 1 93 ? -7.930 -14.139 -2.750 1.00 93.19 93 TYR A CA 1
ATOM 707 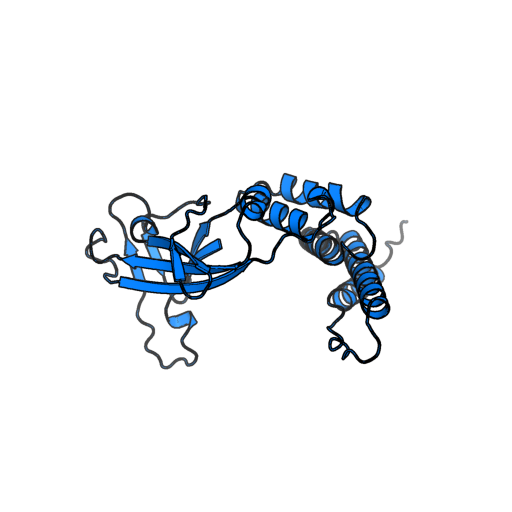C C . TYR A 1 93 ? -9.158 -13.375 -2.257 1.00 93.19 93 TYR A C 1
ATOM 709 O O . TYR A 1 93 ? -9.504 -12.319 -2.781 1.00 93.19 93 TYR A O 1
ATOM 717 N N . LEU A 1 94 ? -9.828 -13.923 -1.249 1.00 93.50 94 LEU A N 1
ATOM 718 C CA . LEU A 1 94 ? -10.878 -13.263 -0.487 1.00 93.50 94 LEU A CA 1
ATOM 719 C C . LEU A 1 94 ? -10.341 -13.015 0.919 1.00 93.50 94 LEU A C 1
ATOM 721 O O . LEU A 1 94 ? -10.061 -13.965 1.646 1.00 93.50 94 LEU A O 1
ATOM 725 N N . ILE A 1 95 ? -10.204 -11.751 1.286 1.00 92.81 95 ILE A N 1
ATOM 726 C CA . ILE A 1 95 ? -9.780 -11.315 2.612 1.00 92.81 95 ILE A CA 1
ATOM 727 C C . ILE A 1 95 ? -11.045 -10.950 3.380 1.00 92.81 95 ILE A C 1
ATOM 729 O O . ILE A 1 95 ? -11.825 -10.121 2.914 1.00 92.81 95 ILE A O 1
ATOM 733 N N . MET A 1 96 ? -11.260 -11.579 4.528 1.00 93.44 96 MET A N 1
ATOM 734 C CA . MET A 1 96 ? -12.388 -11.315 5.414 1.00 93.44 96 MET A CA 1
ATOM 735 C C . MET A 1 96 ? -11.869 -10.726 6.718 1.00 93.44 96 MET A C 1
ATOM 737 O O . MET A 1 96 ? -11.001 -11.310 7.362 1.00 93.44 96 MET A O 1
ATOM 741 N N . ALA A 1 97 ? -12.403 -9.573 7.101 1.00 93.56 97 ALA A N 1
ATOM 742 C CA . ALA A 1 97 ? -12.129 -8.926 8.372 1.00 93.56 97 ALA A CA 1
ATOM 743 C C . ALA A 1 97 ? -13.418 -8.906 9.193 1.00 93.56 97 ALA A C 1
ATOM 745 O O . ALA A 1 97 ? -14.461 -8.477 8.703 1.00 93.56 97 ALA A O 1
ATOM 746 N N . LYS A 1 98 ? -13.346 -9.376 10.435 1.00 94.38 98 LYS A N 1
ATOM 747 C CA . LYS A 1 98 ? -14.469 -9.409 11.367 1.00 94.38 98 LYS A CA 1
ATOM 748 C C . LYS A 1 98 ? -14.076 -8.710 12.656 1.00 94.38 98 LYS A C 1
ATOM 750 O O . LYS A 1 98 ? -13.146 -9.150 13.325 1.00 94.38 98 LYS A O 1
ATOM 755 N N . LEU A 1 99 ? -14.803 -7.659 13.007 1.00 93.31 99 LEU A N 1
ATOM 756 C CA . LEU A 1 99 ? -14.757 -7.028 14.317 1.00 93.31 99 LEU A CA 1
ATOM 757 C C . LEU A 1 99 ? -15.872 -7.615 15.187 1.00 93.31 99 LEU A C 1
ATOM 759 O O . LEU A 1 99 ? -17.031 -7.612 14.778 1.00 93.31 99 LEU A O 1
ATOM 763 N N . ASP A 1 100 ? -15.539 -8.090 16.383 1.00 94.00 100 ASP A N 1
ATOM 764 C CA . ASP A 1 100 ? -16.502 -8.573 17.375 1.00 94.00 100 ASP A CA 1
ATOM 765 C C . ASP A 1 100 ? -16.158 -8.017 18.762 1.00 94.00 100 ASP A C 1
ATOM 767 O O . ASP A 1 100 ? -15.251 -8.499 19.439 1.00 94.00 100 ASP A O 1
ATOM 771 N N . THR A 1 101 ? -16.882 -6.975 19.179 1.00 91.56 101 THR A N 1
ATOM 772 C CA . THR A 1 101 ? -16.721 -6.326 20.492 1.00 91.56 101 THR A CA 1
ATOM 773 C C . THR A 1 101 ? -17.800 -6.752 21.489 1.00 91.56 101 THR A C 1
ATOM 775 O O . THR A 1 101 ? -17.916 -6.173 22.573 1.00 91.56 101 THR A O 1
ATOM 778 N N . THR A 1 102 ? -18.621 -7.754 21.147 1.00 89.25 102 THR A N 1
ATOM 779 C CA . THR A 1 102 ? -19.751 -8.184 21.986 1.00 89.25 102 THR A CA 1
ATOM 780 C C . THR A 1 102 ? -19.302 -8.677 23.363 1.00 89.25 102 THR A C 1
ATOM 782 O O . THR A 1 102 ? -20.020 -8.497 24.351 1.00 89.25 102 THR A O 1
ATOM 785 N N . GLN A 1 103 ? -18.089 -9.231 23.445 1.00 83.44 103 GLN A N 1
ATOM 786 C CA . GLN A 1 103 ? -17.429 -9.644 24.678 1.00 83.44 103 GLN A CA 1
ATOM 787 C C . GLN A 1 103 ? -16.087 -8.918 24.845 1.00 83.44 103 GLN A C 1
ATOM 789 O O . GLN A 1 103 ? -15.336 -8.751 23.892 1.00 83.44 103 GLN A O 1
ATOM 794 N N . GLY A 1 104 ? -15.768 -8.504 26.075 1.00 78.62 104 GLY A N 1
ATOM 795 C CA . GLY A 1 104 ? -14.460 -7.936 26.434 1.00 78.62 104 GLY A CA 1
ATOM 796 C C . GLY A 1 104 ? -14.296 -6.423 26.236 1.00 78.62 104 GLY A C 1
ATOM 797 O O . GLY A 1 104 ? -13.354 -5.855 26.784 1.00 78.62 104 GLY A O 1
ATOM 798 N N . ALA A 1 105 ? -15.203 -5.752 25.521 1.00 80.75 105 ALA A N 1
ATOM 799 C CA . ALA A 1 105 ? -15.209 -4.291 25.442 1.00 80.75 105 ALA A CA 1
ATOM 800 C C . ALA A 1 105 ? -15.737 -3.643 26.739 1.00 80.75 105 ALA A C 1
ATOM 802 O O . ALA A 1 105 ? -16.575 -4.222 27.446 1.00 80.75 105 ALA A O 1
ATOM 803 N N . SER A 1 106 ? -15.267 -2.428 27.050 1.00 80.75 106 SER A N 1
ATOM 804 C CA . SER A 1 106 ? -15.674 -1.695 28.259 1.00 80.75 106 SER A CA 1
ATOM 805 C C . SER A 1 106 ? -17.184 -1.401 28.279 1.00 80.75 106 SER A C 1
ATOM 807 O O . SER A 1 106 ? -17.865 -1.407 27.252 1.00 80.75 106 SER A O 1
ATOM 809 N N . ALA A 1 107 ? -17.750 -1.112 29.457 1.00 80.25 107 ALA A N 1
ATOM 810 C CA . ALA A 1 107 ? -19.187 -0.841 29.594 1.00 80.25 107 ALA A CA 1
ATOM 811 C C . ALA A 1 107 ? -19.676 0.368 28.771 1.00 80.25 107 ALA A C 1
ATOM 813 O O . ALA A 1 107 ? -20.854 0.422 28.428 1.00 80.25 107 ALA A O 1
ATOM 814 N N . ARG A 1 108 ? -18.782 1.317 28.460 1.00 81.69 108 ARG A N 1
ATOM 815 C CA . ARG A 1 108 ? -19.066 2.525 27.666 1.00 81.69 108 ARG A CA 1
ATOM 816 C C . ARG A 1 108 ? -18.649 2.394 26.198 1.00 81.69 108 ARG A C 1
ATOM 818 O O . ARG A 1 108 ? -18.821 3.343 25.442 1.00 81.69 108 ARG A O 1
ATOM 825 N N . SER A 1 109 ? -18.099 1.245 25.811 1.00 86.81 109 SER A N 1
ATOM 826 C CA . SER A 1 109 ? -17.695 0.973 24.436 1.00 86.81 109 SER A CA 1
ATOM 827 C C . SER A 1 109 ? -18.881 0.590 23.559 1.00 86.81 109 SER A C 1
ATOM 829 O O . SER A 1 109 ? -19.874 0.032 24.030 1.00 86.81 109 SER A O 1
ATOM 831 N N . TRP A 1 110 ? -18.731 0.817 22.261 1.00 89.19 110 TRP A N 1
ATOM 832 C CA . TRP A 1 110 ? -19.571 0.249 21.226 1.00 89.19 110 TRP A CA 1
ATOM 833 C C . TRP A 1 110 ? -19.500 -1.279 21.276 1.00 89.19 110 TRP A C 1
ATOM 835 O O . TRP A 1 110 ? -18.417 -1.875 21.315 1.00 89.19 110 TRP A O 1
ATOM 845 N N . LYS A 1 111 ? -20.674 -1.910 21.276 1.00 89.44 111 LYS A N 1
ATOM 846 C CA . LYS A 1 111 ? -20.832 -3.362 21.337 1.00 89.44 111 LYS A CA 1
ATOM 847 C C . LYS A 1 111 ? -21.565 -3.835 20.103 1.00 89.44 111 LYS A C 1
ATOM 849 O O . LYS A 1 111 ? -22.731 -3.502 19.911 1.00 89.44 111 LYS A O 1
ATOM 854 N N . GLY A 1 112 ? -20.898 -4.653 19.310 1.00 89.69 112 GLY A N 1
ATOM 855 C CA . GLY A 1 112 ? -21.499 -5.220 18.124 1.00 89.69 112 GLY A CA 1
ATOM 856 C C . GLY A 1 112 ? -20.530 -6.094 17.357 1.00 89.69 112 GLY A C 1
ATOM 857 O O . GLY A 1 112 ? -19.416 -6.383 17.798 1.00 89.69 112 GLY A O 1
ATOM 858 N N . MET A 1 113 ? -21.002 -6.517 16.195 1.00 92.69 113 MET A N 1
ATOM 859 C CA . MET A 1 113 ? -20.239 -7.305 15.249 1.00 92.69 113 MET A CA 1
ATOM 860 C C . MET A 1 113 ? -20.346 -6.645 13.885 1.00 92.69 113 MET A C 1
ATOM 862 O O . MET A 1 113 ? -21.440 -6.267 13.474 1.00 92.69 113 MET A O 1
ATOM 866 N N . GLN A 1 114 ? -19.216 -6.526 13.200 1.00 90.50 114 GLN A N 1
ATOM 867 C CA . GLN A 1 114 ? -19.154 -6.012 11.841 1.00 90.50 114 GLN A CA 1
ATOM 868 C C . GLN A 1 114 ? -18.204 -6.873 11.019 1.00 90.50 114 GLN A C 1
ATOM 870 O O . GLN A 1 114 ? -17.097 -7.182 11.460 1.00 90.50 114 GLN A O 1
ATOM 875 N N . ASP A 1 115 ? -18.624 -7.238 9.818 1.00 92.19 115 ASP A N 1
ATOM 876 C CA . ASP A 1 115 ? -17.807 -7.951 8.850 1.00 92.19 115 ASP A CA 1
ATOM 877 C C . ASP A 1 115 ? -17.569 -7.116 7.589 1.00 92.19 115 ASP A C 1
ATOM 879 O O . ASP A 1 115 ? -18.366 -6.259 7.198 1.00 92.19 115 ASP A O 1
ATOM 883 N N . PHE A 1 116 ? -16.422 -7.362 6.967 1.00 91.69 116 PHE A N 1
ATOM 884 C CA . PHE A 1 116 ? -16.032 -6.796 5.690 1.00 91.69 116 PHE A CA 1
ATOM 885 C C . PHE A 1 116 ? -15.296 -7.849 4.868 1.00 91.69 116 PHE A C 1
ATOM 887 O O . PHE A 1 116 ? -14.534 -8.659 5.402 1.00 91.69 116 PHE A O 1
ATOM 894 N N . ALA A 1 117 ? -15.495 -7.818 3.554 1.00 91.25 117 ALA A N 1
ATOM 895 C CA . ALA A 1 117 ? -14.836 -8.723 2.632 1.00 91.25 117 ALA A CA 1
ATOM 896 C C . ALA A 1 117 ? -14.254 -7.961 1.440 1.00 91.25 117 ALA A C 1
ATOM 898 O O . ALA A 1 117 ? -14.930 -7.142 0.819 1.00 91.25 117 ALA A O 1
ATOM 899 N N . HIS A 1 118 ? -13.010 -8.278 1.088 1.00 91.62 118 HIS A N 1
ATOM 900 C CA . HIS A 1 118 ? -12.315 -7.714 -0.061 1.00 91.62 118 HIS A CA 1
ATOM 901 C C . HIS A 1 118 ? -11.759 -8.812 -0.961 1.00 91.62 118 HIS A C 1
ATOM 903 O O . HIS A 1 118 ? -11.307 -9.855 -0.490 1.00 91.62 118 HIS A O 1
ATOM 909 N N . VAL A 1 119 ? -11.776 -8.569 -2.268 1.00 90.75 119 VAL A N 1
ATOM 910 C CA . VAL A 1 119 ? -11.252 -9.497 -3.269 1.00 90.75 119 VAL A CA 1
ATOM 911 C C . VAL A 1 119 ? -9.966 -8.928 -3.845 1.00 90.75 119 VAL A C 1
ATOM 913 O O . VAL A 1 119 ? -9.987 -7.864 -4.453 1.00 90.75 119 VAL A O 1
ATOM 916 N N . LEU A 1 120 ? -8.879 -9.682 -3.717 1.00 90.06 120 LEU A N 1
ATOM 917 C CA . LEU A 1 120 ? -7.583 -9.367 -4.306 1.00 90.06 120 LEU A CA 1
ATOM 918 C C . LEU A 1 120 ? -7.263 -10.361 -5.426 1.00 90.06 120 LEU A C 1
ATOM 920 O O . LEU A 1 120 ? -7.509 -11.559 -5.288 1.00 90.06 120 LEU A O 1
ATOM 924 N N . TRP A 1 121 ? -6.679 -9.882 -6.520 1.00 88.38 121 TRP A N 1
ATOM 925 C CA . TRP A 1 121 ? -6.141 -10.732 -7.580 1.00 88.38 121 TRP A CA 1
ATOM 926 C C . TRP A 1 121 ? -4.620 -10.650 -7.570 1.00 88.38 121 TRP A C 1
ATOM 928 O O . TRP A 1 121 ? -4.064 -9.579 -7.792 1.00 88.38 121 TRP A O 1
ATOM 938 N N . LEU A 1 122 ? -3.959 -11.780 -7.321 1.00 86.31 122 LEU A N 1
ATOM 939 C CA . LEU A 1 122 ? -2.514 -11.903 -7.475 1.00 86.31 122 LEU A CA 1
ATOM 940 C C . LEU A 1 122 ? -2.211 -12.527 -8.832 1.00 86.31 122 LEU A C 1
ATOM 942 O O . LEU A 1 122 ? -2.631 -13.651 -9.128 1.00 86.31 122 LEU A O 1
ATOM 946 N N . THR A 1 123 ? -1.491 -11.791 -9.665 1.00 80.94 123 THR A N 1
ATOM 947 C CA . THR A 1 123 ? -0.943 -12.303 -10.918 1.00 80.94 123 THR A CA 1
ATOM 948 C C . THR A 1 123 ? 0.328 -13.101 -10.642 1.00 80.94 123 THR A C 1
ATOM 950 O O . THR A 1 123 ? 0.979 -12.941 -9.611 1.00 80.94 123 THR A O 1
ATOM 953 N N . GLY A 1 124 ? 0.656 -14.031 -11.541 1.00 68.44 124 GLY A N 1
ATOM 954 C CA . GLY A 1 124 ? 1.940 -14.726 -11.470 1.00 68.44 124 GLY A CA 1
ATOM 955 C C . GLY A 1 124 ? 3.092 -13.751 -11.696 1.00 68.44 124 GLY A C 1
ATOM 956 O O . GLY A 1 124 ? 2.920 -12.727 -12.360 1.00 68.44 124 GLY A O 1
ATOM 957 N N . LYS A 1 125 ? 4.268 -14.092 -11.164 1.00 64.06 125 LYS A N 1
ATOM 958 C CA . LYS A 1 125 ? 5.508 -13.391 -11.495 1.00 64.06 125 LYS A CA 1
ATOM 959 C C . LYS A 1 125 ? 5.681 -13.373 -13.019 1.00 64.06 125 LYS A C 1
ATOM 961 O O . LYS A 1 125 ? 5.499 -14.406 -13.658 1.00 64.06 125 LYS A O 1
ATOM 966 N N . SER A 1 126 ? 6.029 -12.218 -13.586 1.00 59.16 126 SER A N 1
ATOM 967 C CA . SER A 1 126 ? 6.417 -12.141 -14.996 1.00 59.16 126 SER A CA 1
ATOM 968 C C . SER A 1 126 ? 7.694 -12.962 -15.199 1.00 59.16 126 SER A C 1
ATOM 970 O O . SER A 1 126 ? 8.709 -12.718 -14.537 1.00 59.16 126 SER A O 1
ATOM 972 N N . ASP A 1 127 ? 7.629 -13.986 -16.048 1.00 54.59 127 ASP A N 1
ATOM 973 C CA . ASP A 1 127 ? 8.762 -14.870 -16.301 1.00 54.59 127 ASP A CA 1
ATOM 974 C C . ASP A 1 127 ? 9.922 -14.087 -16.941 1.00 54.59 127 ASP A C 1
ATOM 976 O O . ASP A 1 127 ? 9.741 -13.341 -17.901 1.00 54.59 127 ASP A O 1
ATOM 980 N N . GLY A 1 128 ? 11.140 -14.283 -16.422 1.00 58.25 128 GLY A N 1
ATOM 981 C CA . GLY A 1 128 ? 12.381 -13.881 -17.099 1.00 58.25 128 GLY A CA 1
ATOM 982 C C . GLY A 1 128 ? 13.166 -12.712 -16.496 1.00 58.25 128 GLY A C 1
ATOM 983 O O . GLY A 1 128 ? 14.338 -12.563 -16.842 1.00 58.25 128 GLY A O 1
ATOM 984 N N . MET A 1 129 ? 12.608 -11.929 -15.564 1.00 64.25 129 MET A N 1
ATOM 985 C CA . MET A 1 129 ? 13.341 -10.818 -14.934 1.00 64.25 129 MET A CA 1
ATOM 986 C C . MET A 1 129 ? 13.801 -11.160 -13.500 1.00 64.25 129 MET A C 1
ATOM 988 O O . MET A 1 129 ? 13.003 -11.634 -12.677 1.00 64.25 129 MET A O 1
ATOM 992 N N . PRO A 1 130 ? 15.093 -10.960 -13.161 1.00 66.94 130 PRO A N 1
ATOM 993 C CA . PRO A 1 130 ? 15.552 -10.992 -11.774 1.00 66.94 130 PRO A CA 1
ATOM 994 C C . PRO A 1 130 ? 14.754 -10.000 -10.919 1.00 66.94 130 PRO A C 1
ATOM 996 O O . PRO A 1 130 ? 14.461 -8.903 -11.378 1.00 66.94 130 PRO A O 1
ATOM 999 N N . ALA A 1 131 ? 14.419 -10.363 -9.678 1.00 65.38 131 ALA A N 1
ATOM 1000 C CA . ALA A 1 131 ? 13.576 -9.529 -8.809 1.00 65.38 131 ALA A CA 1
ATOM 1001 C C . ALA A 1 131 ? 14.181 -8.135 -8.555 1.00 65.38 131 ALA A C 1
ATOM 1003 O O . ALA A 1 131 ? 13.482 -7.137 -8.578 1.00 65.38 131 ALA A O 1
ATOM 1004 N N . ASN A 1 132 ? 15.505 -8.045 -8.421 1.00 66.69 132 ASN A N 1
ATOM 1005 C CA . ASN A 1 132 ? 16.222 -6.775 -8.278 1.00 66.69 132 ASN A CA 1
ATOM 1006 C C . ASN A 1 132 ? 16.311 -5.945 -9.572 1.00 66.69 132 ASN A C 1
ATOM 1008 O O . ASN A 1 132 ? 16.917 -4.881 -9.562 1.00 66.69 132 ASN A O 1
ATOM 1012 N N . LYS A 1 133 ? 15.780 -6.453 -10.687 1.00 72.50 133 LYS A N 1
ATOM 1013 C CA . LYS A 1 133 ? 15.664 -5.735 -11.959 1.00 72.50 133 LYS A CA 1
ATOM 1014 C C . LYS A 1 133 ? 14.220 -5.366 -12.294 1.00 72.50 133 LYS A C 1
ATOM 1016 O O . LYS A 1 133 ? 13.998 -4.729 -13.314 1.00 72.50 133 LYS A O 1
ATOM 1021 N N . ASP A 1 134 ? 13.271 -5.759 -11.451 1.00 84.38 134 ASP A N 1
ATOM 1022 C CA . ASP A 1 134 ? 11.856 -5.468 -11.622 1.00 84.38 134 ASP A CA 1
ATOM 1023 C C . ASP A 1 134 ? 11.468 -4.264 -10.760 1.00 84.38 134 ASP A C 1
ATOM 1025 O O . ASP A 1 134 ? 11.541 -4.313 -9.529 1.00 84.38 134 ASP A O 1
ATOM 1029 N N . CYS A 1 135 ? 11.027 -3.185 -11.406 1.00 89.00 135 CYS A N 1
ATOM 1030 C CA . CYS A 1 135 ? 10.579 -1.990 -10.703 1.00 89.00 135 CYS A CA 1
ATOM 1031 C C . CYS A 1 135 ? 9.409 -2.289 -9.746 1.00 89.00 135 CYS A C 1
ATOM 1033 O O . CYS A 1 135 ? 9.355 -1.732 -8.649 1.00 89.00 135 CYS A O 1
ATOM 1035 N N . GLY A 1 136 ? 8.514 -3.225 -10.091 1.00 86.88 136 GLY A N 1
ATOM 1036 C CA . GLY A 1 136 ? 7.408 -3.616 -9.211 1.00 86.88 136 GLY A CA 1
ATOM 1037 C C . GLY A 1 136 ? 7.891 -4.211 -7.885 1.00 86.88 136 GLY A C 1
ATOM 1038 O O . GLY A 1 136 ? 7.369 -3.877 -6.817 1.00 86.88 136 GLY A O 1
ATOM 1039 N N . PHE A 1 137 ? 8.935 -5.042 -7.935 1.00 86.44 137 PHE A N 1
ATOM 1040 C CA . PHE A 1 137 ? 9.585 -5.577 -6.743 1.00 86.44 137 PHE A CA 1
ATOM 1041 C C . PHE A 1 137 ? 10.245 -4.471 -5.914 1.00 86.44 137 PHE A C 1
ATOM 1043 O O . PHE A 1 137 ? 10.041 -4.427 -4.704 1.00 86.44 137 PHE A O 1
ATOM 1050 N N . VAL A 1 138 ? 10.984 -3.553 -6.549 1.00 90.69 138 VAL A N 1
ATOM 1051 C CA . VAL A 1 138 ? 11.661 -2.445 -5.851 1.00 90.69 138 VAL A CA 1
ATOM 1052 C C . VAL A 1 138 ? 10.660 -1.520 -5.162 1.00 90.69 138 VAL A C 1
ATOM 1054 O O . VAL A 1 138 ? 10.860 -1.189 -3.997 1.00 90.69 138 VAL A O 1
ATOM 1057 N N . LEU A 1 139 ? 9.557 -1.162 -5.825 1.00 91.88 139 LEU A N 1
ATOM 1058 C CA . LEU A 1 139 ? 8.482 -0.368 -5.219 1.00 91.88 139 LEU A CA 1
ATOM 1059 C C . LEU A 1 139 ? 7.808 -1.107 -4.060 1.00 91.88 139 LEU A C 1
ATOM 1061 O O . LEU A 1 139 ? 7.580 -0.522 -3.008 1.00 91.88 139 LEU A O 1
ATOM 1065 N N . SER A 1 140 ? 7.569 -2.413 -4.202 1.00 88.75 140 SER A N 1
ATOM 1066 C CA . SER A 1 140 ? 7.011 -3.223 -3.112 1.00 88.75 140 SER A CA 1
ATOM 1067 C C . SER A 1 140 ? 7.966 -3.311 -1.914 1.00 88.75 140 SER A C 1
ATOM 1069 O O . SER A 1 140 ? 7.533 -3.264 -0.762 1.00 88.75 140 SER A O 1
ATOM 1071 N N . SER A 1 141 ? 9.276 -3.423 -2.163 1.00 90.56 141 SER A N 1
ATOM 1072 C CA . SER A 1 141 ? 10.307 -3.364 -1.122 1.00 90.56 141 SER A CA 1
ATOM 1073 C C . SER A 1 141 ? 10.377 -1.986 -0.470 1.00 90.56 141 SER A C 1
ATOM 1075 O O . SER A 1 141 ? 10.511 -1.923 0.750 1.00 90.56 141 SER A O 1
ATOM 1077 N N . TYR A 1 142 ? 10.266 -0.910 -1.257 1.00 93.00 142 TYR A N 1
ATOM 1078 C CA . TYR A 1 142 ? 10.188 0.456 -0.748 1.00 93.00 142 TYR A CA 1
ATOM 1079 C C . TYR A 1 142 ? 9.013 0.580 0.223 1.00 93.00 142 TYR A C 1
ATOM 1081 O O . TYR A 1 142 ? 9.226 0.903 1.386 1.00 93.00 142 TYR A O 1
ATOM 1089 N N . ASP A 1 143 ? 7.796 0.249 -0.221 1.00 90.44 143 ASP A N 1
ATOM 1090 C CA . ASP A 1 143 ? 6.579 0.421 0.579 1.00 90.44 143 ASP A CA 1
ATOM 1091 C C . ASP A 1 143 ? 6.636 -0.405 1.872 1.00 90.44 143 ASP A C 1
ATOM 1093 O O . ASP A 1 143 ? 6.213 0.056 2.933 1.00 90.44 143 ASP A O 1
ATOM 1097 N N . TYR A 1 144 ? 7.203 -1.616 1.811 1.00 91.25 144 TYR A N 1
ATO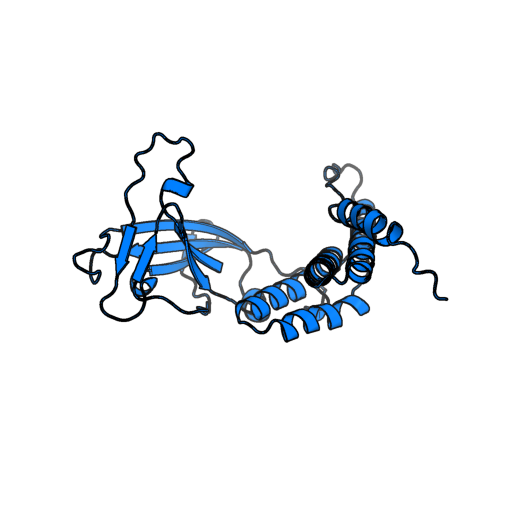M 1098 C CA . TYR A 1 144 ? 7.454 -2.435 2.995 1.00 91.25 144 TYR A CA 1
ATOM 1099 C C . TYR A 1 144 ? 8.402 -1.748 3.986 1.00 91.25 144 TYR A C 1
ATOM 1101 O O . TYR A 1 144 ? 8.076 -1.666 5.170 1.00 91.25 144 TYR A O 1
ATOM 1109 N N . LEU A 1 145 ? 9.567 -1.286 3.516 1.00 93.06 145 LEU A N 1
ATOM 1110 C CA . LEU A 1 145 ? 10.610 -0.678 4.348 1.00 93.06 145 LEU A CA 1
ATOM 1111 C C . LEU A 1 145 ? 10.140 0.644 4.967 1.00 93.06 145 LEU A C 1
ATOM 1113 O O . LEU A 1 145 ? 10.318 0.838 6.167 1.00 93.06 145 LEU A O 1
ATOM 1117 N N . ASP A 1 146 ? 9.487 1.489 4.175 1.00 91.88 146 ASP A N 1
ATOM 1118 C CA . ASP A 1 146 ? 8.859 2.748 4.592 1.00 91.88 146 ASP A CA 1
ATOM 1119 C C . ASP A 1 146 ? 7.798 2.496 5.678 1.00 91.88 146 ASP A C 1
ATOM 1121 O O . ASP A 1 146 ? 7.851 3.062 6.768 1.00 91.88 146 ASP A O 1
ATOM 1125 N N . THR A 1 147 ? 6.918 1.505 5.475 1.00 89.69 147 THR A N 1
ATOM 1126 C CA . THR A 1 147 ? 5.883 1.156 6.467 1.00 89.69 147 THR A CA 1
ATOM 1127 C C . THR A 1 147 ? 6.469 0.718 7.816 1.00 89.69 147 THR A C 1
ATOM 1129 O O . THR A 1 147 ? 5.844 0.930 8.856 1.00 89.69 147 THR A O 1
ATOM 1132 N N . ILE A 1 148 ? 7.652 0.093 7.831 1.00 91.19 148 ILE A N 1
ATOM 1133 C CA . ILE A 1 148 ? 8.330 -0.335 9.068 1.00 91.19 148 ILE A CA 1
ATOM 1134 C C . ILE A 1 148 ? 9.340 0.694 9.605 1.00 91.19 148 ILE A C 1
ATOM 1136 O O . ILE A 1 148 ? 10.089 0.366 10.528 1.00 91.19 148 ILE A O 1
ATOM 1140 N N . GLY A 1 149 ? 9.359 1.918 9.065 1.00 91.44 149 GLY A N 1
ATOM 1141 C CA . GLY A 1 149 ? 10.207 3.024 9.522 1.00 91.44 149 GLY A CA 1
ATOM 1142 C C . GLY A 1 149 ? 11.681 2.898 9.130 1.00 91.44 149 GLY A C 1
ATOM 1143 O O . GLY A 1 149 ? 12.558 3.375 9.851 1.00 91.44 149 GLY A O 1
ATOM 1144 N N . ARG A 1 150 ? 11.981 2.200 8.028 1.00 94.25 150 ARG A N 1
ATOM 1145 C CA . ARG A 1 150 ? 13.331 2.049 7.453 1.00 94.25 150 ARG A CA 1
ATOM 1146 C C . ARG A 1 150 ? 13.478 2.894 6.187 1.00 94.25 150 ARG A C 1
ATOM 1148 O O . ARG A 1 150 ? 13.983 2.423 5.171 1.00 94.25 150 ARG A O 1
ATOM 1155 N N . ASP A 1 151 ? 13.063 4.151 6.270 1.00 94.00 151 ASP A N 1
ATOM 1156 C CA . ASP A 1 151 ? 12.893 5.064 5.132 1.00 94.00 151 ASP A CA 1
ATOM 1157 C C . ASP A 1 151 ? 14.197 5.281 4.346 1.00 94.00 151 ASP A C 1
ATOM 1159 O O . ASP A 1 151 ? 14.202 5.276 3.117 1.00 94.00 151 ASP A O 1
ATOM 1163 N N . GLN A 1 152 ? 15.337 5.389 5.042 1.00 95.38 152 GLN A N 1
ATOM 1164 C CA . GLN A 1 152 ? 16.649 5.528 4.394 1.00 95.38 152 GLN A CA 1
ATOM 1165 C C . GLN A 1 152 ? 17.012 4.309 3.542 1.00 95.38 152 GLN A C 1
ATOM 1167 O O . GLN A 1 152 ? 17.550 4.448 2.448 1.00 95.38 152 GLN A O 1
ATOM 1172 N N . GLU A 1 153 ? 16.699 3.109 4.025 1.00 95.69 153 GLU A N 1
ATOM 1173 C CA . GLU A 1 153 ? 16.949 1.881 3.276 1.00 95.69 153 GLU A CA 1
ATOM 1174 C C . GLU A 1 153 ? 15.953 1.715 2.130 1.00 95.69 153 GLU A C 1
ATOM 1176 O O . GLU A 1 153 ? 16.325 1.230 1.064 1.00 95.69 153 GLU A O 1
ATOM 1181 N N . ALA A 1 154 ? 14.704 2.152 2.321 1.00 94.31 154 ALA A N 1
ATOM 1182 C CA . ALA A 1 154 ? 13.707 2.206 1.257 1.00 94.31 154 ALA A CA 1
ATOM 1183 C C . ALA A 1 154 ? 14.208 3.080 0.096 1.00 94.31 154 ALA A C 1
ATOM 1185 O O . ALA A 1 154 ? 14.226 2.638 -1.054 1.00 94.31 154 ALA A O 1
ATOM 1186 N N . LEU A 1 155 ? 14.693 4.286 0.408 1.00 95.88 155 LEU A N 1
ATOM 1187 C CA . LEU A 1 155 ? 15.268 5.206 -0.570 1.00 95.88 155 LEU A CA 1
ATOM 1188 C C . LEU A 1 155 ? 16.518 4.622 -1.240 1.00 95.88 155 LEU A C 1
ATOM 1190 O O . LEU A 1 155 ? 16.614 4.638 -2.466 1.00 95.88 155 LEU A O 1
ATOM 1194 N N . GLN A 1 156 ? 17.428 4.030 -0.460 1.00 95.31 156 GLN A N 1
ATOM 1195 C CA . GLN A 1 156 ? 18.638 3.394 -0.986 1.00 95.31 156 GLN A CA 1
ATOM 1196 C C . GLN A 1 156 ? 18.313 2.309 -2.024 1.00 95.31 156 GLN A C 1
ATO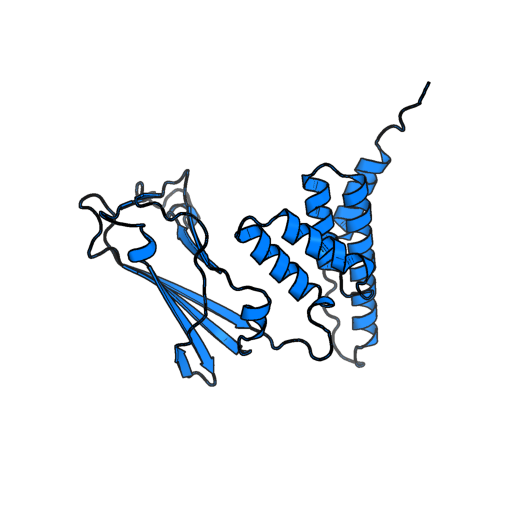M 1198 O O . GLN A 1 156 ? 18.991 2.212 -3.042 1.00 95.31 156 GLN A O 1
ATOM 1203 N N . ARG A 1 157 ? 17.253 1.517 -1.819 1.00 91.88 157 ARG A N 1
ATOM 1204 C CA . ARG A 1 157 ? 16.829 0.492 -2.789 1.00 91.88 157 ARG A CA 1
ATOM 1205 C C . ARG A 1 157 ? 16.401 1.081 -4.131 1.00 91.88 157 ARG A C 1
ATOM 1207 O O . ARG A 1 157 ? 16.688 0.473 -5.161 1.00 91.88 157 ARG A O 1
ATOM 1214 N N . LEU A 1 158 ? 15.727 2.232 -4.127 1.00 94.19 158 LEU A N 1
ATOM 1215 C CA . LEU A 1 158 ? 15.402 2.952 -5.360 1.00 94.19 158 LEU A CA 1
ATOM 1216 C C . LEU A 1 158 ? 16.678 3.468 -6.032 1.00 94.19 158 LEU A C 1
ATOM 1218 O O . LEU A 1 158 ? 16.883 3.215 -7.219 1.00 94.19 158 LEU A O 1
ATOM 1222 N N . ASP A 1 159 ? 17.556 4.121 -5.272 1.00 95.19 159 ASP A N 1
ATOM 1223 C CA . ASP A 1 159 ? 18.787 4.725 -5.797 1.00 95.19 159 ASP A CA 1
ATOM 1224 C C . ASP A 1 159 ? 19.778 3.684 -6.350 1.00 95.19 159 ASP A C 1
ATOM 1226 O O . ASP A 1 159 ? 20.470 3.948 -7.331 1.00 95.19 159 ASP A O 1
ATOM 1230 N N . GLU A 1 160 ? 19.820 2.476 -5.782 1.00 94.00 160 GLU A N 1
ATOM 1231 C CA . GLU A 1 160 ? 20.622 1.359 -6.299 1.00 94.00 160 GLU A CA 1
ATOM 1232 C C . GLU A 1 160 ? 20.039 0.747 -7.583 1.00 94.00 160 GLU A C 1
ATOM 1234 O O . GLU A 1 160 ? 20.787 0.266 -8.437 1.00 94.00 160 GLU A O 1
ATOM 1239 N N . PHE A 1 161 ? 18.712 0.749 -7.732 1.00 93.56 161 PHE A N 1
ATOM 1240 C CA . PHE A 1 161 ? 18.026 0.158 -8.882 1.00 93.56 161 PHE A CA 1
ATOM 1241 C C . PHE A 1 161 ? 18.093 1.049 -10.128 1.00 93.56 161 PHE A C 1
ATOM 1243 O O . PHE A 1 161 ? 18.442 0.570 -11.210 1.00 93.56 161 PHE A O 1
ATOM 1250 N N . LEU A 1 162 ? 17.764 2.337 -9.981 1.00 95.31 162 LEU A N 1
ATOM 1251 C CA . LEU A 1 162 ? 17.520 3.247 -11.106 1.00 95.31 162 LEU A CA 1
ATOM 1252 C C . LEU A 1 162 ? 18.683 3.351 -12.115 1.00 95.31 162 LEU A C 1
ATOM 1254 O O . LEU A 1 162 ? 18.406 3.304 -13.314 1.00 95.31 162 LEU A O 1
ATOM 1258 N N . PRO A 1 163 ? 19.971 3.425 -11.714 1.00 93.25 163 PRO A N 1
ATOM 1259 C CA . PRO A 1 163 ? 21.077 3.538 -12.670 1.00 93.25 163 PRO A CA 1
ATOM 1260 C C . PRO A 1 163 ? 21.264 2.308 -13.570 1.00 93.25 163 PRO A C 1
ATOM 1262 O O . PRO A 1 163 ? 21.840 2.419 -14.651 1.00 93.25 163 PRO A O 1
ATOM 1265 N N . GLY A 1 164 ? 20.826 1.129 -13.116 1.00 90.12 164 GLY A N 1
ATOM 1266 C CA . GLY A 1 164 ? 20.971 -0.143 -13.831 1.00 90.12 164 GLY A CA 1
ATOM 1267 C C . GLY A 1 164 ? 19.676 -0.658 -14.459 1.00 90.12 164 GLY A C 1
ATOM 1268 O O . GLY A 1 164 ? 19.661 -1.781 -14.980 1.00 90.12 164 GLY A O 1
ATOM 1269 N N . ALA A 1 165 ? 18.593 0.114 -14.374 1.00 90.44 165 ALA A N 1
ATOM 1270 C CA . ALA A 1 165 ? 17.284 -0.319 -14.823 1.00 90.44 165 ALA A CA 1
ATOM 1271 C C . ALA A 1 165 ? 17.214 -0.379 -16.364 1.00 90.44 165 ALA A C 1
ATOM 1273 O O . ALA A 1 165 ? 17.678 0.542 -17.041 1.00 90.44 165 ALA A O 1
ATOM 1274 N N . PRO A 1 166 ? 16.662 -1.456 -16.957 1.00 87.50 166 PRO A N 1
ATOM 1275 C CA . PRO A 1 166 ? 16.444 -1.515 -18.399 1.00 87.50 166 PRO A CA 1
ATOM 1276 C C . PRO A 1 166 ? 15.488 -0.412 -18.872 1.00 87.50 166 PRO A C 1
ATOM 1278 O O . PRO A 1 166 ? 14.465 -0.166 -18.234 1.00 87.50 166 PRO A O 1
ATOM 1281 N N . SER A 1 167 ? 15.772 0.201 -20.022 1.00 88.88 167 SER A N 1
ATOM 1282 C CA . SER A 1 167 ? 14.870 1.195 -20.616 1.00 88.88 167 SER A CA 1
ATOM 1283 C C . SER A 1 167 ? 13.485 0.604 -20.901 1.00 88.88 167 SER A C 1
ATOM 1285 O O . SER A 1 167 ? 13.373 -0.501 -21.438 1.00 88.88 167 SER A O 1
ATOM 1287 N N . GLY A 1 168 ? 12.438 1.357 -20.582 1.00 87.38 168 GLY A N 1
ATOM 1288 C CA . GLY A 1 168 ? 11.038 0.963 -20.710 1.00 87.38 168 GLY A CA 1
ATOM 1289 C C . GLY A 1 168 ? 10.510 0.090 -19.571 1.00 87.38 168 GLY A C 1
ATOM 1290 O O . GLY A 1 168 ? 9.516 -0.607 -19.766 1.00 87.38 168 GLY A O 1
ATOM 1291 N N . THR A 1 169 ? 11.188 0.045 -18.419 1.00 88.06 169 THR A N 1
ATOM 1292 C CA . THR A 1 169 ? 10.811 -0.837 -17.292 1.00 88.06 169 THR A CA 1
ATOM 1293 C C . THR A 1 169 ? 10.798 -0.159 -15.920 1.00 88.06 169 THR A C 1
ATOM 1295 O O . THR A 1 169 ? 10.441 -0.793 -14.927 1.00 88.06 169 THR A O 1
ATOM 1298 N N . ALA A 1 170 ? 11.181 1.114 -15.840 1.00 93.12 170 ALA A N 1
ATOM 1299 C CA . ALA A 1 170 ? 11.481 1.823 -14.602 1.00 93.12 170 ALA A CA 1
ATOM 1300 C C . ALA A 1 170 ? 10.672 3.110 -14.398 1.00 93.12 170 ALA A C 1
ATOM 1302 O O . ALA A 1 170 ? 10.867 3.766 -13.374 1.00 93.12 170 ALA A O 1
ATOM 1303 N N . SER A 1 171 ? 9.766 3.468 -15.315 1.00 93.12 171 SER A N 1
ATOM 1304 C CA . SER A 1 171 ? 8.976 4.708 -15.260 1.00 93.12 171 SER A CA 1
ATOM 1305 C C . SER A 1 171 ? 8.337 4.961 -13.886 1.00 93.12 171 SER A C 1
ATOM 1307 O O . SER A 1 171 ? 8.545 6.015 -13.287 1.00 93.12 171 SER A O 1
ATOM 1309 N N . ALA A 1 172 ? 7.672 3.958 -13.305 1.00 92.81 172 ALA A N 1
ATOM 1310 C CA . ALA A 1 172 ? 7.064 4.062 -11.976 1.00 92.81 172 ALA A CA 1
ATOM 1311 C C . ALA A 1 172 ? 8.087 4.275 -10.837 1.00 92.81 172 ALA A C 1
ATOM 1313 O O . ALA A 1 172 ? 7.803 4.980 -9.868 1.00 92.81 172 ALA A O 1
ATOM 1314 N N . CYS A 1 173 ? 9.289 3.704 -10.948 1.00 95.12 173 CYS A N 1
ATOM 1315 C CA . CYS A 1 173 ? 10.360 3.874 -9.964 1.00 95.12 173 CYS A CA 1
ATOM 1316 C C . CYS A 1 173 ? 10.986 5.266 -10.061 1.00 95.12 173 CYS A C 1
ATOM 1318 O O . CYS A 1 173 ? 11.226 5.896 -9.029 1.00 95.12 173 CYS A O 1
ATOM 1320 N N . PHE A 1 174 ? 11.203 5.767 -11.284 1.00 97.06 174 PHE A N 1
ATOM 1321 C CA . PHE A 1 174 ? 11.636 7.145 -11.507 1.00 97.06 174 PHE A CA 1
ATOM 1322 C C . PHE A 1 174 ? 10.621 8.127 -10.924 1.00 97.06 174 PHE A C 1
ATOM 1324 O O . PHE A 1 174 ? 11.005 8.996 -10.146 1.00 97.06 174 PHE A O 1
ATOM 1331 N N . ALA A 1 175 ? 9.329 7.931 -11.198 1.00 96.31 175 ALA A N 1
ATOM 1332 C CA . ALA A 1 175 ? 8.263 8.777 -10.671 1.00 96.31 175 ALA A CA 1
ATOM 1333 C C . ALA A 1 175 ? 8.186 8.750 -9.135 1.00 96.31 175 ALA A C 1
ATOM 1335 O O . ALA A 1 175 ? 8.086 9.800 -8.503 1.00 96.31 175 ALA A O 1
ATOM 1336 N N . LYS A 1 176 ? 8.304 7.572 -8.505 1.00 96.81 176 LYS A N 1
ATOM 1337 C CA . LYS A 1 176 ? 8.355 7.468 -7.037 1.00 96.81 176 LYS A CA 1
ATOM 1338 C C . LYS A 1 176 ? 9.538 8.250 -6.462 1.00 96.81 176 LYS A C 1
ATOM 1340 O O . LYS A 1 176 ? 9.356 9.005 -5.510 1.00 96.81 176 LYS A O 1
ATOM 1345 N N . ARG A 1 177 ? 10.739 8.096 -7.030 1.00 97.38 177 ARG A N 1
ATOM 1346 C CA . ARG A 1 177 ? 11.936 8.819 -6.571 1.00 97.38 177 ARG A CA 1
ATOM 1347 C C . ARG A 1 177 ? 11.836 10.327 -6.821 1.00 97.38 177 ARG A C 1
ATOM 1349 O O . ARG A 1 177 ? 12.319 11.097 -5.989 1.00 97.38 177 ARG A O 1
ATOM 1356 N N . ALA A 1 178 ? 11.192 10.735 -7.915 1.00 97.31 178 ALA A N 1
ATOM 1357 C CA . ALA A 1 178 ? 10.914 12.130 -8.244 1.00 97.31 178 ALA A CA 1
ATOM 1358 C C . ALA A 1 178 ? 9.982 12.777 -7.214 1.00 97.31 178 ALA A C 1
ATOM 1360 O O . ALA A 1 178 ? 10.293 13.842 -6.690 1.00 97.31 178 ALA A O 1
ATOM 1361 N N . ALA A 1 179 ? 8.895 12.092 -6.844 1.00 96.38 179 ALA A N 1
ATOM 1362 C CA . ALA A 1 179 ? 7.969 12.562 -5.817 1.00 96.38 179 ALA A CA 1
ATOM 1363 C C . ALA A 1 179 ? 8.657 12.744 -4.453 1.00 96.38 179 ALA A C 1
ATOM 1365 O O . ALA A 1 179 ? 8.384 13.712 -3.747 1.00 96.38 179 ALA A O 1
ATOM 1366 N N . LEU A 1 180 ? 9.583 11.847 -4.093 1.00 96.69 180 LEU A N 1
ATOM 1367 C CA . LEU A 1 180 ? 10.384 11.975 -2.869 1.00 96.69 180 LEU A CA 1
ATOM 1368 C C . LEU A 1 180 ? 11.350 13.169 -2.931 1.00 96.69 180 LEU A C 1
ATOM 1370 O O . LEU A 1 180 ? 11.466 13.902 -1.952 1.00 96.69 180 LEU A O 1
ATOM 1374 N N . ALA A 1 181 ? 12.002 13.397 -4.076 1.00 97.25 181 ALA A N 1
ATOM 1375 C CA . ALA A 1 181 ? 12.849 14.574 -4.290 1.00 97.25 181 ALA A CA 1
ATOM 1376 C C . ALA A 1 181 ? 12.035 15.876 -4.179 1.00 97.25 181 ALA A C 1
ATOM 1378 O O . ALA A 1 181 ? 12.450 16.818 -3.508 1.00 97.25 181 ALA A O 1
ATOM 1379 N N . GLU A 1 182 ? 10.840 15.911 -4.773 1.00 96.50 182 GLU A N 1
ATOM 1380 C CA . GLU A 1 182 ? 9.944 17.067 -4.713 1.00 96.50 182 GLU A CA 1
ATOM 1381 C C . GLU A 1 182 ? 9.505 17.365 -3.272 1.00 96.50 182 GLU A C 1
ATOM 1383 O O . GLU A 1 182 ? 9.567 18.513 -2.837 1.00 96.50 182 GLU A O 1
ATOM 1388 N N . GLN A 1 183 ? 9.145 16.334 -2.499 1.00 96.06 183 GLN A N 1
ATOM 1389 C CA . GLN A 1 183 ? 8.815 16.467 -1.073 1.00 96.06 183 GLN A CA 1
ATOM 1390 C C . GLN A 1 183 ? 9.996 16.971 -0.232 1.00 96.06 183 GLN A C 1
ATOM 1392 O O . GLN A 1 183 ? 9.789 17.708 0.731 1.00 96.06 183 GLN A O 1
ATOM 1397 N N . ALA A 1 184 ? 11.224 16.605 -0.604 1.00 96.06 184 ALA A N 1
ATOM 1398 C CA . ALA A 1 184 ? 12.449 17.099 0.019 1.00 96.06 184 ALA A CA 1
ATOM 1399 C C . ALA A 1 184 ? 12.839 18.523 -0.434 1.00 96.06 184 ALA A C 1
ATOM 1401 O O . ALA A 1 184 ? 13.777 19.102 0.111 1.00 96.06 184 ALA A O 1
ATOM 1402 N N . GLY A 1 185 ? 12.129 19.104 -1.409 1.00 96.25 185 GLY A N 1
ATOM 1403 C CA . GLY A 1 185 ? 12.443 20.412 -1.992 1.00 96.25 185 GLY A CA 1
ATOM 1404 C C . GLY A 1 185 ? 13.567 20.386 -3.035 1.00 96.25 185 GLY A C 1
ATOM 1405 O O . GLY A 1 185 ? 14.008 21.440 -3.488 1.00 96.25 185 GLY A O 1
ATOM 1406 N N . GLU A 1 186 ? 14.018 19.204 -3.455 1.00 96.81 186 GLU A N 1
ATOM 1407 C CA . GLU A 1 186 ? 15.053 18.998 -4.474 1.00 96.81 186 GLU A CA 1
ATOM 1408 C C . GLU A 1 186 ? 14.442 19.100 -5.884 1.00 96.81 186 GLU A C 1
ATOM 1410 O O . GLU A 1 186 ? 14.386 18.128 -6.637 1.00 96.81 186 GLU A O 1
ATOM 1415 N N . LEU A 1 187 ? 13.930 20.285 -6.240 1.00 95.75 187 LEU A N 1
ATOM 1416 C CA . LEU A 1 187 ? 13.094 20.473 -7.435 1.00 95.75 187 LEU A CA 1
ATOM 1417 C C . LEU A 1 187 ? 13.812 20.164 -8.759 1.00 95.75 187 LEU A C 1
ATOM 1419 O O . LEU A 1 187 ? 13.177 19.656 -9.679 1.00 95.75 187 LEU A O 1
ATOM 1423 N N . GLU A 1 188 ? 15.118 20.431 -8.856 1.00 95.75 188 GLU A N 1
ATOM 1424 C CA . GLU A 1 188 ? 15.919 20.087 -10.043 1.00 95.75 188 GLU A CA 1
ATOM 1425 C C . GLU A 1 188 ? 16.012 18.568 -10.235 1.00 95.75 188 GLU A C 1
ATOM 1427 O O . GLU A 1 188 ? 15.772 18.059 -11.330 1.00 95.75 188 GLU A O 1
ATOM 1432 N N . LEU A 1 189 ? 16.286 17.829 -9.153 1.00 96.06 189 LEU A N 1
ATOM 1433 C CA . LEU A 1 189 ? 16.332 16.369 -9.191 1.00 96.06 189 LEU A CA 1
ATOM 1434 C C . LEU A 1 189 ? 14.944 15.783 -9.475 1.00 96.06 189 LEU A C 1
ATOM 1436 O O . LEU A 1 189 ? 14.817 14.855 -10.273 1.00 96.06 189 LEU A O 1
ATOM 1440 N N . ALA A 1 190 ? 13.897 16.334 -8.854 1.00 97.00 190 ALA A N 1
ATOM 1441 C CA . ALA A 1 190 ? 12.521 15.929 -9.117 1.00 97.00 190 ALA A CA 1
ATOM 1442 C C . ALA A 1 190 ? 12.168 16.095 -10.600 1.00 97.00 190 ALA A C 1
ATOM 1444 O O . ALA A 1 190 ? 11.672 15.153 -11.216 1.00 97.00 190 ALA A O 1
ATOM 1445 N N . GLN A 1 191 ? 12.483 17.254 -11.190 1.00 96.56 191 GLN A N 1
ATOM 1446 C CA . GLN A 1 191 ? 12.278 17.513 -12.614 1.00 96.56 191 GLN A CA 1
ATOM 1447 C C . GLN A 1 191 ? 13.004 16.474 -13.477 1.00 96.56 191 GLN A C 1
ATOM 1449 O O . GLN A 1 191 ? 12.372 15.844 -14.324 1.00 96.56 191 GLN A O 1
ATOM 1454 N N . GLU A 1 192 ? 14.308 16.270 -13.256 1.00 96.88 192 GLU A N 1
ATOM 1455 C CA . GLU A 1 192 ? 15.109 15.313 -14.028 1.00 96.88 192 GLU A CA 1
ATOM 1456 C C . GLU A 1 192 ? 14.486 13.910 -13.994 1.00 96.88 192 GLU A C 1
ATOM 1458 O O . GLU A 1 192 ? 14.367 13.243 -15.023 1.00 96.88 192 GLU A O 1
ATOM 1463 N N . LEU A 1 193 ? 14.052 13.466 -12.815 1.00 97.50 193 LEU A N 1
ATOM 1464 C CA . LEU A 1 193 ? 13.484 12.138 -12.620 1.00 97.50 193 LEU A CA 1
ATOM 1465 C C . LEU A 1 193 ? 12.081 11.992 -13.219 1.00 97.50 193 LEU A C 1
ATOM 1467 O O . LEU A 1 193 ? 11.809 10.956 -13.821 1.00 97.50 193 LEU A O 1
ATOM 1471 N N . TYR A 1 194 ? 11.203 12.995 -13.115 1.00 97.00 194 TYR A N 1
ATOM 1472 C CA . TYR A 1 194 ? 9.897 12.944 -13.785 1.00 97.00 194 TYR A CA 1
ATOM 1473 C C . TYR A 1 194 ? 10.042 12.927 -15.308 1.00 97.00 194 TYR A C 1
ATOM 1475 O O . TYR A 1 194 ? 9.323 12.189 -15.977 1.00 97.00 194 TYR A O 1
ATOM 1483 N N . CYS A 1 195 ? 10.995 13.677 -15.867 1.00 95.69 195 CYS A N 1
ATOM 1484 C CA . CYS A 1 195 ? 11.249 13.640 -17.306 1.00 95.69 195 CYS A CA 1
ATOM 1485 C C . CYS A 1 195 ? 11.829 12.284 -17.748 1.00 95.69 195 CYS A C 1
ATOM 1487 O O . CYS A 1 195 ? 11.392 11.740 -18.758 1.00 95.69 195 CYS A O 1
ATOM 1489 N N . LYS A 1 196 ? 12.718 11.665 -16.956 1.00 95.81 196 LYS A N 1
ATOM 1490 C CA . LYS A 1 196 ? 13.152 10.274 -17.199 1.00 95.81 196 LYS A CA 1
ATOM 1491 C C . LYS A 1 196 ? 12.003 9.272 -17.098 1.00 95.81 196 LYS A C 1
ATOM 1493 O O . LYS A 1 196 ? 11.966 8.323 -17.872 1.00 95.81 196 LYS A O 1
ATOM 1498 N N . ALA A 1 197 ? 11.072 9.464 -16.161 1.00 95.38 197 ALA A N 1
ATOM 1499 C CA . ALA A 1 197 ? 9.891 8.614 -16.042 1.00 95.38 197 ALA A CA 1
ATOM 1500 C C . ALA A 1 197 ? 9.018 8.685 -17.304 1.00 95.38 197 ALA A C 1
ATOM 1502 O O . ALA A 1 197 ? 8.575 7.644 -17.783 1.00 95.38 197 ALA A O 1
ATOM 1503 N N . ASP A 1 198 ? 8.815 9.887 -17.851 1.00 94.12 198 ASP A N 1
ATOM 1504 C CA . ASP A 1 198 ? 8.080 10.113 -19.102 1.00 94.12 198 ASP A CA 1
ATOM 1505 C C . ASP A 1 198 ? 8.771 9.456 -20.307 1.00 94.12 198 ASP A C 1
ATOM 1507 O O . ASP A 1 198 ? 8.147 8.712 -21.064 1.00 94.12 198 ASP A O 1
ATOM 1511 N N . GLU A 1 199 ? 10.085 9.652 -20.449 1.00 93.62 199 GLU A N 1
ATOM 1512 C CA . GLU A 1 199 ? 10.876 9.013 -21.506 1.00 93.62 199 GLU A CA 1
ATOM 1513 C C . GLU A 1 199 ? 10.809 7.480 -21.430 1.00 93.62 199 GLU A C 1
ATOM 1515 O O . GLU A 1 199 ? 10.630 6.806 -22.450 1.00 93.62 199 GLU A O 1
ATOM 1520 N N . ASP A 1 200 ? 10.931 6.916 -20.228 1.00 92.62 200 ASP A N 1
ATOM 1521 C CA . ASP A 1 200 ? 10.884 5.473 -20.008 1.00 92.62 200 ASP A CA 1
ATOM 1522 C C . ASP A 1 200 ? 9.487 4.900 -20.313 1.00 92.62 200 ASP A C 1
ATOM 1524 O O . ASP A 1 200 ? 9.365 3.889 -21.008 1.00 92.62 200 ASP A O 1
ATOM 1528 N N . ASP A 1 201 ? 8.421 5.588 -19.896 1.00 90.00 201 ASP A N 1
ATOM 1529 C CA . ASP A 1 201 ? 7.033 5.209 -20.195 1.00 90.00 201 ASP A CA 1
ATOM 1530 C C . ASP A 1 201 ? 6.732 5.252 -21.703 1.00 90.00 201 ASP A C 1
ATOM 1532 O O . ASP A 1 201 ? 6.101 4.348 -22.269 1.00 90.00 201 ASP A O 1
ATOM 1536 N N . PHE A 1 202 ? 7.274 6.256 -22.396 1.00 88.75 202 PHE A N 1
ATOM 1537 C CA . PHE A 1 202 ? 7.193 6.352 -23.848 1.00 88.75 202 PHE A CA 1
ATOM 1538 C C . PHE A 1 202 ? 7.890 5.169 -24.538 1.00 88.75 202 PHE A C 1
ATOM 1540 O O . PHE A 1 202 ? 7.325 4.563 -25.456 1.00 88.75 202 PHE A O 1
ATOM 1547 N N . VAL A 1 203 ? 9.087 4.777 -24.085 1.00 88.56 203 VAL A N 1
ATOM 1548 C CA . VAL A 1 203 ? 9.798 3.598 -24.615 1.00 88.56 203 VAL A CA 1
ATOM 1549 C C . VAL A 1 203 ? 8.980 2.320 -24.411 1.00 88.56 203 VAL A C 1
ATOM 1551 O O . VAL A 1 203 ? 8.848 1.530 -25.355 1.00 88.56 203 VAL A O 1
ATOM 1554 N N . ALA A 1 204 ? 8.395 2.128 -23.226 1.00 85.31 204 ALA A N 1
ATOM 1555 C CA . ALA A 1 204 ? 7.532 0.986 -22.926 1.00 85.31 204 ALA A CA 1
ATOM 1556 C C . ALA A 1 204 ? 6.312 0.936 -23.862 1.00 85.31 204 ALA A C 1
ATOM 1558 O O . ALA A 1 204 ? 5.994 -0.114 -24.431 1.00 85.31 204 ALA A O 1
ATOM 1559 N N . THR A 1 205 ? 5.685 2.089 -24.099 1.00 83.06 205 THR A N 1
ATOM 1560 C CA . THR A 1 205 ? 4.542 2.237 -25.008 1.00 83.06 205 THR A CA 1
ATOM 1561 C C . THR A 1 205 ? 4.908 1.860 -26.444 1.00 83.06 205 THR A C 1
ATOM 1563 O O . THR A 1 205 ? 4.212 1.066 -27.079 1.00 83.06 205 THR A O 1
ATOM 1566 N N . ILE A 1 206 ? 6.038 2.350 -26.963 1.00 84.12 206 ILE A N 1
ATOM 1567 C CA . ILE A 1 206 ? 6.505 2.006 -28.315 1.00 84.12 206 ILE A CA 1
ATOM 1568 C C . ILE A 1 206 ? 6.833 0.511 -28.435 1.00 84.12 206 ILE A C 1
ATOM 1570 O O . ILE A 1 206 ? 6.537 -0.107 -29.462 1.00 84.12 206 ILE A O 1
ATOM 1574 N N . ALA A 1 207 ? 7.440 -0.090 -27.408 1.00 82.62 207 ALA A N 1
ATOM 1575 C CA . ALA A 1 207 ? 7.729 -1.521 -27.392 1.00 82.62 207 ALA A CA 1
ATOM 1576 C C . ALA A 1 207 ? 6.441 -2.359 -27.415 1.00 82.62 207 ALA A C 1
ATOM 1578 O O . ALA A 1 207 ? 6.347 -3.317 -28.190 1.00 82.62 207 ALA A O 1
ATOM 1579 N N . LEU A 1 208 ? 5.432 -1.962 -26.633 1.00 79.94 208 LEU A N 1
ATOM 1580 C CA . LEU A 1 208 ? 4.119 -2.597 -26.626 1.00 79.94 208 LEU A CA 1
ATOM 1581 C C . LEU A 1 208 ? 3.467 -2.513 -28.008 1.00 79.94 208 LEU A C 1
ATOM 1583 O O . LEU A 1 208 ? 3.058 -3.542 -28.542 1.00 79.94 208 LEU A O 1
ATOM 1587 N N . GLU A 1 209 ? 3.450 -1.330 -28.623 1.00 78.31 209 GLU A N 1
ATOM 1588 C CA . GLU A 1 209 ? 2.894 -1.120 -29.963 1.00 78.31 209 GLU A CA 1
ATOM 1589 C C . GLU A 1 209 ? 3.567 -2.004 -31.022 1.00 78.31 209 GLU A C 1
ATOM 1591 O O . GLU A 1 209 ? 2.886 -2.654 -31.813 1.00 78.31 209 GLU A O 1
ATOM 1596 N N . ARG A 1 210 ? 4.900 -2.124 -30.996 1.00 80.75 210 ARG A N 1
ATOM 1597 C CA . ARG A 1 210 ? 5.645 -3.008 -31.914 1.00 80.75 210 ARG A CA 1
ATOM 1598 C C . ARG A 1 210 ? 5.363 -4.493 -31.697 1.00 80.75 210 ARG A C 1
ATOM 1600 O O . ARG A 1 210 ? 5.479 -5.274 -32.637 1.00 80.75 210 ARG A O 1
ATOM 1607 N N . SER A 1 211 ? 5.025 -4.892 -30.474 1.00 76.38 211 SER A N 1
ATOM 1608 C CA . SER A 1 211 ? 4.712 -6.286 -30.137 1.00 76.38 211 SER A CA 1
ATOM 1609 C C . SER A 1 211 ? 3.303 -6.718 -30.566 1.00 76.38 211 SER A C 1
ATOM 1611 O O . SER A 1 211 ? 2.965 -7.905 -30.494 1.00 76.38 211 SER A O 1
ATOM 1613 N N . ARG A 1 212 ? 2.463 -5.775 -31.015 1.00 74.56 212 ARG A N 1
ATOM 1614 C CA . ARG A 1 212 ? 1.075 -6.054 -31.385 1.00 74.56 212 ARG A CA 1
ATOM 1615 C C . ARG A 1 212 ? 0.982 -6.867 -32.667 1.00 74.56 212 ARG A C 1
ATOM 1617 O O . ARG A 1 212 ? 1.649 -6.609 -33.663 1.00 74.56 212 ARG A O 1
ATOM 1624 N N . LYS A 1 213 ? 0.069 -7.838 -32.648 1.00 72.69 213 LYS A N 1
ATOM 1625 C CA . LYS A 1 213 ? -0.354 -8.558 -33.851 1.00 72.69 213 LYS A CA 1
ATOM 1626 C C . LYS A 1 213 ? -1.338 -7.698 -34.642 1.00 72.69 213 LYS A C 1
ATOM 1628 O O . LYS A 1 213 ? -2.218 -7.068 -34.044 1.00 72.69 213 LYS A O 1
ATOM 1633 N N . GLU A 1 214 ? -1.218 -7.714 -35.967 1.00 66.75 214 GLU A N 1
ATOM 1634 C CA . GLU A 1 214 ? -2.158 -7.046 -36.874 1.00 66.75 214 GLU A CA 1
ATOM 1635 C C . GLU A 1 214 ? -3.613 -7.407 -36.525 1.00 66.75 214 GLU A C 1
ATOM 1637 O O . GLU A 1 214 ? -3.947 -8.571 -36.303 1.00 66.75 214 GLU A O 1
ATOM 1642 N N . GLY A 1 215 ? -4.477 -6.392 -36.432 1.00 62.88 215 GLY A N 1
ATOM 1643 C CA . GLY A 1 215 ? -5.903 -6.555 -36.120 1.00 62.88 215 GLY A CA 1
ATOM 1644 C C . GLY A 1 215 ? -6.273 -6.561 -34.631 1.00 62.88 215 GLY A C 1
ATOM 1645 O O . GLY A 1 215 ? -7.460 -6.574 -34.313 1.00 62.88 215 GLY A O 1
ATOM 1646 N N . THR A 1 216 ? -5.311 -6.505 -33.703 1.00 70.12 216 THR A N 1
ATOM 1647 C CA . THR A 1 216 ? -5.620 -6.254 -32.281 1.00 70.12 216 THR A CA 1
ATOM 1648 C C . THR A 1 216 ? -5.993 -4.787 -32.067 1.00 70.12 216 THR A C 1
ATOM 1650 O O . THR A 1 216 ? -5.348 -3.905 -32.630 1.00 70.12 216 THR A O 1
ATOM 1653 N N . GLN A 1 217 ? -7.034 -4.501 -31.278 1.00 59.53 217 GLN A N 1
ATOM 1654 C CA . GLN A 1 217 ? -7.427 -3.126 -30.945 1.00 59.53 217 GLN A CA 1
ATOM 1655 C C . GLN A 1 217 ? -6.331 -2.447 -30.116 1.00 59.53 217 GLN A C 1
ATOM 1657 O O . GLN A 1 217 ? -5.680 -3.103 -29.302 1.00 59.53 217 GLN A O 1
ATOM 1662 N N . ALA A 1 218 ? -6.108 -1.149 -30.341 1.00 58.31 218 ALA A N 1
ATOM 1663 C CA . ALA A 1 218 ? -5.137 -0.411 -29.542 1.00 58.31 218 ALA A CA 1
ATOM 1664 C C . ALA A 1 218 ? -5.639 -0.292 -28.112 1.00 58.31 218 ALA A C 1
ATOM 1666 O O . ALA A 1 218 ? -6.825 0.014 -27.947 1.00 58.31 218 ALA A O 1
ATOM 1667 N N . PRO A 1 219 ? -4.793 -0.514 -27.088 1.00 54.53 219 PRO A N 1
ATOM 1668 C CA . PRO A 1 219 ? -5.130 0.013 -25.781 1.00 54.53 219 PRO A CA 1
ATOM 1669 C C . PRO A 1 219 ? -5.385 1.511 -25.971 1.00 54.53 219 PRO A C 1
ATOM 1671 O O . PRO A 1 219 ? -4.603 2.202 -26.624 1.00 54.53 219 PRO A O 1
ATOM 1674 N N . CYS A 1 220 ? -6.542 1.989 -25.506 1.00 50.75 220 CYS A N 1
ATOM 1675 C CA . CYS A 1 220 ? -6.847 3.413 -25.518 1.00 50.75 220 CYS A CA 1
ATOM 1676 C C . CYS A 1 220 ? -5.657 4.156 -24.911 1.00 50.75 220 CYS A C 1
ATOM 1678 O O . CYS A 1 220 ? -5.230 3.785 -23.820 1.00 50.75 220 CYS A O 1
ATOM 1680 N N . PHE A 1 221 ? -5.130 5.153 -25.630 1.00 50.16 221 PHE A N 1
ATOM 1681 C CA . PHE A 1 221 ? -4.029 5.996 -25.173 1.00 50.16 221 PHE A CA 1
ATOM 1682 C C . PHE A 1 221 ? -4.323 6.480 -23.753 1.00 50.16 221 PHE A C 1
ATOM 1684 O O . PHE A 1 221 ? -5.245 7.267 -23.526 1.00 50.16 221 PHE A O 1
ATOM 1691 N N . VAL A 1 222 ? -3.577 5.935 -22.798 1.00 50.69 222 VAL A N 1
ATOM 1692 C CA . VAL A 1 222 ? -3.598 6.359 -21.406 1.00 50.69 222 VAL A CA 1
ATOM 1693 C C . VAL A 1 222 ? -2.699 7.587 -21.337 1.00 50.69 222 VAL A C 1
ATOM 1695 O O . VAL A 1 222 ? -1.664 7.630 -21.997 1.00 50.69 222 VAL A O 1
ATOM 1698 N N . SER A 1 223 ? -3.150 8.606 -20.608 1.00 52.81 223 SER A N 1
ATOM 1699 C CA . SER A 1 223 ? -2.341 9.749 -20.174 1.00 52.81 223 SER A CA 1
ATOM 1700 C C . SER A 1 223 ? -0.885 9.337 -19.942 1.00 52.81 223 SER A C 1
ATOM 1702 O O . SER A 1 223 ? -0.687 8.344 -19.252 1.00 52.81 223 SER A O 1
ATOM 1704 N N . LEU A 1 224 ? 0.087 10.080 -20.488 1.00 63.41 224 LEU A N 1
ATOM 1705 C CA . LEU A 1 224 ? 1.480 10.027 -20.036 1.00 63.41 224 LEU A CA 1
ATOM 1706 C C . LEU A 1 224 ? 1.500 10.720 -18.671 1.00 63.41 224 LEU A C 1
ATOM 1708 O O . LEU A 1 224 ? 1.572 11.953 -18.627 1.00 63.41 224 LEU A O 1
ATOM 1712 N N . PRO A 1 225 ? 1.346 9.984 -17.556 1.00 72.31 225 PRO A N 1
ATOM 1713 C CA . PRO A 1 225 ? 1.046 10.623 -16.281 1.00 72.31 225 PRO A CA 1
ATOM 1714 C C . PRO A 1 225 ? 2.227 11.481 -15.808 1.00 72.31 225 PRO A C 1
ATOM 1716 O O . PRO A 1 225 ? 2.035 12.446 -15.080 1.00 72.31 225 PRO A O 1
ATOM 1719 N N . PHE A 1 226 ? 3.438 11.175 -16.281 1.00 88.81 226 PHE A N 1
ATOM 1720 C CA . PHE A 1 226 ? 4.674 11.847 -15.895 1.00 88.81 226 PHE A CA 1
ATOM 1721 C C . PHE A 1 226 ? 5.006 13.072 -16.765 1.00 88.81 226 PHE A C 1
ATOM 1723 O O . PHE A 1 226 ? 5.740 13.954 -16.317 1.00 88.81 226 PHE A O 1
ATOM 1730 N N . ALA A 1 227 ? 4.439 13.181 -17.975 1.00 87.25 227 ALA A N 1
ATOM 1731 C CA . ALA A 1 227 ? 4.661 14.322 -18.870 1.00 87.25 227 ALA A CA 1
ATOM 1732 C C . ALA A 1 227 ? 4.148 15.642 -18.273 1.00 87.25 227 ALA A C 1
ATOM 1734 O O . ALA A 1 227 ? 4.719 16.710 -18.513 1.00 87.25 227 ALA A O 1
ATOM 1735 N N . GLU A 1 228 ? 3.046 15.581 -17.520 1.00 90.00 228 GLU A N 1
ATOM 1736 C CA . GLU A 1 228 ? 2.471 16.746 -16.847 1.00 90.00 228 GLU A CA 1
ATOM 1737 C C . GLU A 1 228 ? 3.393 17.244 -15.729 1.00 90.00 228 GLU A C 1
ATOM 1739 O O . GLU A 1 228 ? 3.725 18.430 -15.704 1.00 90.00 228 GLU A O 1
ATOM 1744 N N . ASP A 1 229 ? 3.888 16.342 -14.879 1.00 92.62 229 ASP A N 1
ATOM 1745 C CA . ASP A 1 229 ? 4.819 16.678 -13.797 1.00 92.62 229 ASP A CA 1
ATOM 1746 C C . ASP A 1 229 ? 6.177 17.168 -14.312 1.00 92.62 229 ASP A C 1
ATOM 1748 O O . ASP A 1 229 ? 6.678 18.190 -13.837 1.00 92.62 229 ASP A O 1
ATOM 1752 N N . CYS A 1 230 ? 6.739 16.517 -15.338 1.00 93.44 230 CYS A N 1
ATOM 1753 C CA . CYS A 1 230 ? 7.960 16.981 -16.003 1.00 93.44 230 CYS A CA 1
ATOM 1754 C C . CYS A 1 230 ? 7.788 18.413 -16.537 1.00 93.44 230 CYS A C 1
ATOM 1756 O O . CYS A 1 230 ? 8.633 19.278 -16.286 1.00 93.44 230 CYS A O 1
ATOM 1758 N N . ARG A 1 231 ? 6.677 18.710 -17.228 1.00 91.94 231 ARG A N 1
ATOM 1759 C CA . ARG A 1 231 ? 6.409 20.053 -17.772 1.00 91.94 231 ARG A CA 1
ATOM 1760 C C . ARG A 1 231 ? 6.228 21.087 -16.667 1.00 91.94 231 ARG A C 1
ATOM 1762 O O . ARG A 1 231 ? 6.878 22.129 -16.706 1.00 91.94 231 ARG A O 1
ATOM 1769 N N . ARG A 1 232 ? 5.398 20.773 -15.669 1.00 93.38 232 ARG A N 1
ATOM 1770 C CA . ARG A 1 232 ? 5.130 21.630 -14.509 1.00 93.38 232 ARG A CA 1
ATOM 1771 C C . ARG A 1 232 ? 6.426 22.015 -13.802 1.00 93.38 232 ARG A C 1
ATOM 1773 O O . ARG A 1 232 ? 6.668 23.195 -13.567 1.00 93.38 232 ARG A O 1
ATOM 1780 N N . LEU A 1 233 ? 7.284 21.046 -13.490 1.00 91.44 233 LEU A N 1
ATOM 1781 C CA . LEU A 1 233 ? 8.546 21.329 -12.806 1.00 91.44 233 LEU A CA 1
ATOM 1782 C C . LEU A 1 233 ? 9.576 21.999 -13.715 1.00 91.44 233 LEU A C 1
ATOM 1784 O O . LEU A 1 233 ? 10.354 22.812 -13.230 1.00 91.44 233 LEU A O 1
ATOM 1788 N N . THR A 1 234 ? 9.544 21.754 -15.027 1.00 90.75 234 THR A N 1
ATOM 1789 C CA . THR A 1 234 ? 10.382 22.496 -15.984 1.00 90.75 234 THR A CA 1
ATOM 1790 C C . THR A 1 234 ? 10.062 23.988 -15.979 1.00 90.75 234 THR A C 1
ATOM 1792 O O . THR A 1 234 ? 10.975 24.811 -16.020 1.00 90.75 234 THR A O 1
ATOM 1795 N N . GLU A 1 235 ? 8.785 24.360 -15.882 1.00 89.94 235 GLU A N 1
ATOM 1796 C CA . GLU A 1 235 ? 8.375 25.761 -15.749 1.00 89.94 235 GLU A CA 1
ATOM 1797 C C . GLU A 1 235 ? 8.866 26.369 -14.426 1.00 89.94 235 GLU A C 1
ATOM 1799 O O . GLU A 1 235 ? 9.376 27.488 -14.416 1.00 89.94 235 GLU A O 1
ATOM 1804 N N . VAL A 1 236 ? 8.784 25.623 -13.321 1.00 86.25 236 VAL A N 1
ATOM 1805 C CA . VAL A 1 236 ? 9.225 26.070 -11.986 1.00 86.25 236 VAL A CA 1
ATOM 1806 C C . VAL A 1 236 ? 10.746 26.240 -11.910 1.00 86.25 236 VAL A C 1
ATOM 1808 O O . VAL A 1 236 ? 11.233 27.276 -11.462 1.00 86.25 236 VAL A O 1
ATOM 1811 N N . VAL A 1 237 ? 11.508 25.248 -12.371 1.00 85.44 237 VAL A N 1
ATOM 1812 C CA . VAL A 1 237 ? 12.978 25.276 -12.360 1.00 85.44 237 VAL A CA 1
ATOM 1813 C C . VAL A 1 237 ? 13.507 26.293 -13.376 1.00 85.44 237 VAL A C 1
ATOM 1815 O O . VAL A 1 237 ? 14.406 27.070 -13.067 1.00 85.44 237 VAL A O 1
ATOM 1818 N N . GLY A 1 238 ? 12.909 26.367 -14.570 1.00 69.88 238 GLY A N 1
ATOM 1819 C CA . GLY A 1 238 ? 13.309 27.305 -15.622 1.00 69.88 238 GLY A CA 1
ATOM 1820 C C . GLY A 1 238 ? 13.010 28.779 -15.320 1.00 69.88 238 GLY A C 1
ATOM 1821 O O . GLY A 1 238 ? 13.605 29.656 -15.948 1.00 69.88 238 GLY A O 1
ATOM 1822 N N . THR A 1 239 ? 12.116 29.071 -14.369 1.00 61.28 239 THR A N 1
ATOM 1823 C CA . THR A 1 239 ? 11.778 30.441 -13.939 1.00 61.28 239 THR A CA 1
ATOM 1824 C C . THR A 1 239 ? 12.542 30.919 -12.706 1.00 61.28 239 THR A C 1
ATOM 1826 O O . THR A 1 239 ? 12.452 32.105 -12.376 1.00 61.28 239 THR A O 1
ATOM 1829 N N . GLN A 1 240 ? 13.344 30.066 -12.058 1.00 55.41 240 GLN A N 1
ATOM 1830 C CA . GLN A 1 240 ? 14.281 30.511 -11.026 1.00 55.41 240 GLN A CA 1
ATOM 1831 C C . GLN A 1 240 ? 15.278 31.495 -11.667 1.00 55.41 240 GLN A C 1
ATOM 1833 O O . GLN A 1 240 ? 15.983 31.128 -12.616 1.00 55.41 240 GLN A O 1
ATOM 1838 N N . PRO A 1 241 ? 15.336 32.767 -11.225 1.00 45.59 241 PRO A N 1
ATOM 1839 C CA . PRO A 1 241 ? 16.323 33.691 -11.746 1.00 45.59 241 PRO A CA 1
ATOM 1840 C C . PRO A 1 241 ? 17.693 33.109 -11.420 1.00 45.59 241 PRO A C 1
ATOM 1842 O O . PRO A 1 241 ? 18.015 32.914 -10.254 1.00 45.59 241 PRO A O 1
ATOM 1845 N N . LYS A 1 242 ? 18.496 32.823 -12.453 1.00 52.75 242 LYS A N 1
ATOM 1846 C CA . LYS A 1 242 ? 19.921 32.543 -12.270 1.00 52.75 242 LYS A CA 1
ATOM 1847 C C . LYS A 1 242 ? 20.477 33.675 -11.424 1.00 52.75 242 LYS A C 1
ATOM 1849 O O . LYS A 1 242 ? 20.549 34.805 -11.918 1.00 52.75 242 LYS A O 1
ATOM 1854 N N . ASP A 1 243 ? 20.808 33.381 -10.170 1.00 45.34 243 ASP A N 1
ATOM 1855 C CA . ASP A 1 243 ? 21.456 34.336 -9.291 1.00 45.34 243 ASP A CA 1
ATOM 1856 C C . ASP A 1 243 ? 22.652 34.891 -10.055 1.00 45.34 243 ASP A C 1
ATOM 1858 O O . ASP A 1 243 ? 23.586 34.174 -10.429 1.00 45.34 243 ASP A O 1
ATOM 1862 N N . LYS A 1 244 ? 22.573 36.183 -10.378 1.00 45.84 244 LYS A N 1
ATOM 1863 C CA . LYS A 1 244 ? 23.707 36.926 -10.901 1.00 45.84 244 LYS A CA 1
ATOM 1864 C C . LYS A 1 244 ? 24.710 36.970 -9.761 1.00 45.84 244 LYS A C 1
ATOM 1866 O O . LYS A 1 244 ? 24.594 37.810 -8.873 1.00 45.84 244 LYS A O 1
ATOM 1871 N N . SER A 1 245 ? 25.651 36.031 -9.761 1.00 38.91 245 SER A N 1
ATOM 1872 C CA . SER A 1 245 ? 26.815 36.126 -8.893 1.00 38.91 245 SER A CA 1
ATOM 1873 C C . SER A 1 245 ? 27.559 37.441 -9.194 1.00 38.91 245 SER A C 1
ATOM 1875 O O . SER A 1 245 ? 27.614 37.833 -10.366 1.00 38.91 245 SER A O 1
ATOM 1877 N N . PRO A 1 246 ? 28.050 38.137 -8.153 1.00 44.72 246 PRO A N 1
ATOM 1878 C CA . PRO A 1 246 ? 28.688 39.450 -8.254 1.00 44.72 246 PRO A CA 1
ATOM 1879 C C . PRO A 1 246 ? 29.997 39.447 -9.050 1.00 44.72 246 PRO A C 1
ATOM 1881 O O . PRO A 1 246 ? 30.691 38.404 -9.065 1.00 44.72 246 PRO A O 1
#

Foldseek 3Di:
DKDKAFQCVVVPPDPPPPRPAKAKWAFPDAAQCVQKDKWKWFADPNDTDTDDQPWDKADGGDRMDIAHPVRGMDMIDTDDALVSLLPDDFGKMKMKMKGAQCPRTDPPHDGDIDMDIDIDGGDHDDPDDDLLQALVNLVRNLVRCVRRVNNVVNLVSLVVRVVVHDQLGCLVSLQVNLVVCVVVVVLVSSLVSLVSSLRSPVVVLVVVVVPDDPPDDDDPDDPSVSVVVNVVSCVVVVPPPPPPDD

pLDDT: mean 84.28, std 13.34, range [38.91, 97.5]